Protein AF-A0A660M2F2-F1 (afdb_monomer_lite)

Secondary structure (DSSP, 8-state):
--HHHHHHHHTS-HHHHHHHHHHTT--PPPHHHHHHHHHTTS-HHHHHHHHHHHHHHHHT----HHHHHHHHHHHHHSPPPPTTTHHHHHHHHHHTT---EEEEEETTEEEEEEETTTTEEEEEE-TTGGG-HHHHHHHHHHHHHHHTTT--EEEEE--TTT--HHHHHHHHTT--SSEEEEETTS-B--TTGGGS----

Structure (mmCIF, N/CA/C/O backbone):
data_AF-A0A660M2F2-F1
#
_entry.id   AF-A0A660M2F2-F1
#
loop_
_atom_site.group_PDB
_atom_site.id
_atom_site.type_symbol
_atom_site.label_atom_id
_atom_site.label_alt_id
_atom_site.label_comp_id
_atom_site.label_asym_id
_atom_site.label_entity_id
_atom_site.label_seq_id
_atom_site.pdbx_PDB_ins_code
_atom_site.Cartn_x
_atom_site.Cartn_y
_atom_site.Cartn_z
_atom_site.occupancy
_atom_site.B_iso_or_equiv
_atom_site.auth_seq_id
_atom_site.auth_comp_id
_atom_site.auth_asym_id
_atom_site.auth_atom_id
_atom_site.pdbx_PDB_model_num
ATOM 1 N N . MET A 1 1 ? 28.927 -16.577 -21.429 1.00 58.53 1 MET A N 1
ATOM 2 C CA . MET A 1 1 ? 28.528 -17.229 -22.690 1.00 58.53 1 MET A CA 1
ATOM 3 C C . MET A 1 1 ? 27.010 -17.202 -22.790 1.00 58.53 1 MET A C 1
ATOM 5 O O . MET A 1 1 ? 26.369 -17.442 -21.771 1.00 58.53 1 MET A O 1
ATOM 9 N N . ALA A 1 2 ? 26.436 -16.851 -23.942 1.00 69.62 2 ALA A N 1
ATOM 10 C CA . 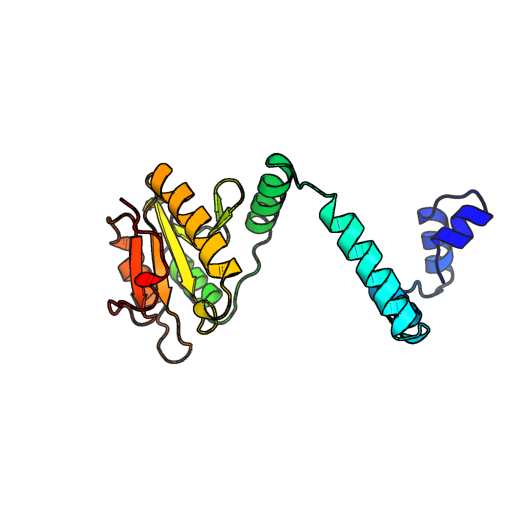ALA A 1 2 ? 24.986 -16.886 -24.132 1.00 69.62 2 ALA A CA 1
ATOM 11 C C . ALA A 1 2 ? 24.581 -18.307 -24.556 1.00 69.62 2 ALA A C 1
ATOM 13 O O . ALA A 1 2 ? 24.705 -18.650 -25.728 1.00 69.62 2 ALA A O 1
ATOM 14 N N . SER A 1 3 ? 24.133 -19.139 -23.607 1.00 79.69 3 SER A N 1
ATOM 15 C CA . SER A 1 3 ? 23.765 -20.549 -23.856 1.00 79.69 3 SER A CA 1
ATOM 16 C C . SER A 1 3 ? 22.739 -20.714 -24.981 1.00 79.69 3 SER A C 1
ATOM 18 O O . SER A 1 3 ? 22.762 -21.710 -25.691 1.00 79.69 3 SER A O 1
ATOM 20 N N . TYR A 1 4 ? 21.898 -19.698 -25.185 1.00 80.69 4 TYR A N 1
ATOM 21 C CA . TYR A 1 4 ? 20.915 -19.640 -26.262 1.00 80.69 4 TYR A CA 1
ATOM 22 C C . TYR A 1 4 ? 21.538 -19.654 -27.669 1.00 80.69 4 TYR A C 1
ATOM 24 O O . TYR A 1 4 ? 21.032 -20.345 -28.544 1.00 80.69 4 TYR A O 1
ATOM 32 N N . LEU A 1 5 ? 22.646 -18.938 -27.898 1.00 81.25 5 LEU A N 1
ATOM 33 C CA . LEU A 1 5 ? 23.282 -18.893 -29.224 1.00 81.25 5 LEU A CA 1
ATOM 34 C C . LEU A 1 5 ? 23.929 -20.233 -29.586 1.00 81.25 5 LEU A C 1
ATOM 36 O O . LEU A 1 5 ? 23.849 -20.672 -30.728 1.00 81.25 5 LEU A O 1
ATOM 40 N N . ILE A 1 6 ? 24.520 -20.897 -28.591 1.00 83.94 6 ILE A N 1
ATOM 41 C CA . ILE A 1 6 ? 25.080 -22.245 -28.734 1.00 83.94 6 ILE A CA 1
ATOM 42 C C . ILE A 1 6 ? 23.956 -23.243 -29.021 1.00 83.94 6 ILE A C 1
ATOM 44 O O . ILE A 1 6 ? 24.067 -24.035 -29.946 1.00 83.94 6 ILE A O 1
ATOM 48 N N . ALA A 1 7 ? 22.852 -23.153 -28.275 1.00 87.12 7 ALA A N 1
ATOM 49 C CA . ALA A 1 7 ? 21.677 -23.995 -28.469 1.00 87.12 7 ALA A CA 1
ATOM 50 C C . ALA A 1 7 ? 21.100 -23.855 -29.886 1.00 87.12 7 ALA A C 1
ATOM 52 O O . ALA A 1 7 ? 20.885 -24.858 -30.556 1.00 87.12 7 ALA A O 1
ATOM 53 N N . LYS A 1 8 ? 20.952 -22.615 -30.377 1.00 87.50 8 LYS A N 1
ATOM 54 C CA . LYS A 1 8 ? 20.475 -22.333 -31.737 1.00 87.50 8 LYS A CA 1
ATOM 55 C C . LYS A 1 8 ? 21.423 -22.876 -32.810 1.00 87.50 8 LYS A C 1
ATOM 57 O O . LYS A 1 8 ? 20.955 -23.473 -33.769 1.00 87.50 8 LYS A O 1
ATOM 62 N N . LYS A 1 9 ? 22.739 -22.693 -32.649 1.00 90.31 9 LYS A N 1
ATOM 63 C CA . LYS A 1 9 ? 23.745 -23.189 -33.605 1.00 90.31 9 LYS A CA 1
ATOM 64 C C . LYS A 1 9 ? 23.783 -24.719 -33.672 1.00 90.31 9 LYS A C 1
ATOM 66 O O . LYS A 1 9 ? 24.047 -25.268 -34.731 1.00 90.31 9 LYS A O 1
ATOM 71 N N . LEU A 1 10 ? 23.540 -25.383 -32.546 1.00 90.75 10 LEU A N 1
ATOM 72 C CA . LEU A 1 10 ? 23.597 -26.840 -32.425 1.00 90.75 10 LEU A CA 1
ATOM 73 C C . LEU A 1 10 ? 22.231 -27.523 -32.594 1.00 90.75 10 LEU A C 1
ATOM 75 O O . LEU A 1 10 ? 22.161 -28.739 -32.472 1.00 90.75 10 LEU A O 1
ATOM 79 N N . GLY A 1 11 ? 21.149 -26.773 -32.831 1.00 92.94 11 GLY A N 1
ATOM 80 C CA . GLY A 1 11 ? 19.806 -27.340 -33.011 1.00 92.94 11 GLY A CA 1
ATOM 81 C C . GLY A 1 11 ? 19.237 -28.044 -31.772 1.00 92.94 11 GLY A C 1
ATOM 82 O O . GLY A 1 11 ? 18.385 -28.915 -31.899 1.00 92.94 11 GLY A O 1
ATOM 83 N N . VAL A 1 12 ? 19.695 -27.692 -30.566 1.00 94.00 12 VAL A N 1
ATOM 84 C CA . VAL A 1 12 ? 19.290 -28.347 -29.307 1.00 94.00 12 VAL A CA 1
ATOM 85 C C . VAL A 1 12 ? 18.598 -27.379 -28.353 1.00 94.00 12 VAL A C 1
ATOM 87 O O . VAL A 1 12 ? 18.690 -26.158 -28.484 1.00 94.00 12 VAL A O 1
ATOM 90 N N . SER A 1 13 ? 17.920 -27.914 -27.333 1.00 89.56 13 SER A N 1
ATOM 91 C CA . SER A 1 13 ? 17.253 -27.080 -26.332 1.00 89.56 13 SER A CA 1
ATOM 92 C C . SER A 1 13 ? 18.255 -26.264 -25.497 1.00 89.56 13 SER A C 1
ATOM 94 O O . SER A 1 13 ? 19.338 -26.721 -25.123 1.00 89.56 13 SER A O 1
ATOM 96 N N . ASN A 1 14 ? 17.878 -25.034 -25.132 1.00 88.50 14 ASN A N 1
ATOM 97 C CA . ASN A 1 14 ? 18.702 -24.181 -24.265 1.00 88.50 14 ASN A CA 1
ATOM 98 C C . ASN A 1 14 ? 18.942 -24.837 -22.893 1.00 88.50 14 ASN A C 1
ATOM 100 O O . ASN A 1 14 ? 20.022 -24.700 -22.323 1.00 88.50 14 ASN A O 1
ATOM 104 N N . ASN A 1 15 ? 17.966 -25.589 -22.376 1.00 89.62 15 ASN A N 1
ATOM 105 C CA . ASN A 1 15 ? 18.103 -26.314 -21.112 1.00 89.62 15 ASN A CA 1
ATOM 106 C C . ASN A 1 15 ? 19.170 -27.410 -21.191 1.00 89.62 15 ASN A C 1
ATOM 108 O O . ASN A 1 15 ? 19.966 -27.533 -20.260 1.00 89.62 15 ASN A O 1
ATOM 112 N N . TYR A 1 16 ? 19.253 -28.127 -22.316 1.00 90.62 16 TYR A N 1
ATOM 113 C CA . TYR A 1 16 ? 20.302 -29.115 -22.556 1.00 90.62 16 TYR A CA 1
ATOM 114 C C . TYR A 1 16 ? 21.698 -28.478 -22.495 1.00 90.62 16 TYR A C 1
ATOM 116 O O . TYR A 1 16 ? 22.543 -28.910 -21.709 1.00 90.62 16 TYR A O 1
ATOM 124 N N . ILE A 1 17 ? 21.914 -27.370 -23.214 1.00 92.44 17 ILE A N 1
ATOM 125 C CA . ILE A 1 17 ? 23.190 -26.635 -23.179 1.00 92.44 17 ILE A CA 1
ATOM 126 C C . ILE A 1 17 ? 23.504 -26.104 -21.778 1.00 92.44 17 ILE A C 1
ATOM 128 O O . ILE A 1 17 ? 24.640 -26.215 -21.320 1.00 92.44 17 ILE A O 1
ATOM 132 N N . ARG A 1 18 ? 22.521 -25.555 -21.053 1.00 89.06 18 ARG A N 1
ATOM 133 C CA . ARG A 1 18 ? 22.732 -25.101 -19.666 1.00 89.06 18 ARG A CA 1
ATOM 134 C C . ARG A 1 18 ? 23.155 -26.252 -18.753 1.00 89.06 18 ARG A C 1
ATOM 136 O O . ARG A 1 18 ? 24.038 -26.055 -17.921 1.00 89.06 18 ARG A O 1
ATOM 143 N N . GLY A 1 19 ? 22.565 -27.435 -18.929 1.00 90.50 19 GLY A N 1
ATOM 144 C CA . GLY A 1 19 ? 22.951 -28.655 -18.223 1.00 90.50 19 GLY A CA 1
ATOM 145 C C . GLY A 1 19 ? 24.395 -29.065 -18.520 1.00 90.50 19 GLY A C 1
ATOM 146 O O . GLY A 1 19 ? 25.171 -29.271 -17.589 1.00 90.50 19 GLY A O 1
ATOM 147 N N . VAL A 1 20 ? 24.784 -29.094 -19.799 1.00 92.06 20 VAL A N 1
ATOM 148 C CA . VAL A 1 20 ? 26.161 -29.394 -20.237 1.00 92.06 20 VAL A CA 1
ATOM 149 C C . VAL A 1 20 ? 27.167 -28.403 -19.644 1.00 92.06 20 VAL A C 1
ATOM 151 O O . VAL A 1 20 ? 28.173 -28.819 -19.072 1.00 92.06 20 VAL A O 1
ATOM 154 N N . LEU A 1 21 ? 26.887 -27.099 -19.719 1.00 90.38 21 LEU A N 1
ATOM 155 C CA . LEU A 1 21 ? 27.763 -26.058 -19.173 1.00 90.38 21 LEU A CA 1
ATOM 156 C C . LEU A 1 21 ? 27.912 -26.180 -17.650 1.00 90.38 21 LEU A C 1
ATOM 158 O O . LEU A 1 21 ? 29.018 -26.054 -17.133 1.00 90.38 21 LEU A O 1
ATOM 162 N N . LYS A 1 22 ? 26.818 -26.478 -16.934 1.00 90.06 22 LYS A N 1
ATOM 163 C CA . LYS A 1 22 ? 26.840 -26.677 -15.479 1.00 90.06 22 LYS A CA 1
ATOM 164 C C . LYS A 1 22 ? 27.673 -27.903 -15.087 1.00 90.06 22 LYS A C 1
ATOM 166 O O . LYS A 1 22 ? 28.478 -27.794 -14.167 1.00 90.06 22 LYS A O 1
ATOM 171 N N . ARG A 1 23 ? 27.521 -29.033 -15.794 1.00 92.12 23 ARG A N 1
ATOM 172 C CA . ARG A 1 23 ? 28.315 -30.259 -15.560 1.00 92.12 23 ARG A CA 1
ATOM 173 C C . ARG A 1 23 ? 29.812 -30.027 -15.758 1.00 92.12 23 ARG A C 1
ATOM 175 O O . ARG A 1 23 ? 30.610 -30.511 -14.969 1.00 92.12 23 ARG A O 1
ATOM 182 N N . ASN A 1 24 ? 30.177 -29.211 -16.744 1.00 91.44 24 ASN A N 1
ATOM 183 C CA . ASN A 1 24 ? 31.568 -28.847 -17.028 1.00 91.44 24 ASN A CA 1
ATOM 184 C C . ASN A 1 24 ? 32.080 -27.659 -16.188 1.00 91.44 24 ASN A C 1
ATOM 186 O O . ASN A 1 24 ? 33.106 -27.073 -16.517 1.00 91.44 24 ASN A O 1
ATOM 190 N N . LYS A 1 25 ? 31.365 -27.260 -15.123 1.00 90.75 25 LYS A N 1
ATOM 191 C CA . LYS A 1 25 ? 31.725 -26.132 -14.237 1.00 90.75 25 LYS A CA 1
ATOM 192 C C . LYS A 1 25 ? 31.911 -24.789 -14.971 1.00 90.75 25 LYS A C 1
ATOM 194 O O . LYS A 1 25 ? 32.523 -23.860 -14.446 1.00 90.75 25 LYS A O 1
ATOM 199 N N . ILE A 1 26 ? 31.323 -24.635 -16.159 1.00 87.00 26 ILE A N 1
ATOM 200 C CA . ILE A 1 26 ? 31.380 -23.395 -16.936 1.00 87.00 26 ILE A CA 1
ATOM 201 C C . ILE A 1 26 ? 30.321 -22.430 -16.401 1.00 87.00 26 ILE A C 1
ATOM 203 O O . ILE A 1 26 ? 29.111 -22.662 -16.496 1.00 87.00 26 ILE A O 1
ATOM 207 N N . ARG A 1 27 ? 30.770 -21.294 -15.857 1.00 81.50 27 ARG A N 1
ATOM 208 C CA . ARG A 1 27 ? 29.879 -20.292 -15.262 1.00 81.50 27 ARG A CA 1
ATOM 209 C C . ARG A 1 27 ? 29.011 -19.609 -16.322 1.00 81.50 27 ARG A C 1
ATOM 211 O O . ARG A 1 27 ? 29.480 -18.844 -17.170 1.00 81.50 27 ARG A O 1
ATOM 218 N N . ILE A 1 28 ? 27.702 -19.823 -16.224 1.00 81.50 28 ILE A N 1
ATOM 219 C CA . ILE A 1 28 ? 26.703 -19.124 -17.036 1.00 81.50 28 ILE A CA 1
ATOM 220 C C . ILE A 1 28 ? 26.499 -17.727 -16.440 1.00 81.50 28 ILE A C 1
ATOM 222 O O . ILE A 1 28 ? 26.253 -17.572 -15.244 1.00 81.50 28 ILE A O 1
ATOM 226 N N . ARG A 1 29 ? 26.613 -16.684 -17.268 1.00 81.00 29 ARG A N 1
ATOM 227 C CA . ARG A 1 29 ? 26.383 -15.303 -16.817 1.00 81.00 29 ARG A CA 1
ATOM 228 C C . ARG A 1 29 ? 24.892 -15.094 -16.563 1.00 81.00 29 ARG A C 1
ATOM 230 O O . ARG A 1 29 ? 24.065 -15.542 -17.355 1.00 81.00 29 ARG A O 1
ATOM 237 N N . SER A 1 30 ? 24.556 -14.382 -15.489 1.00 74.75 30 SER A N 1
ATOM 238 C CA . SER A 1 30 ? 23.177 -13.947 -15.260 1.00 74.75 30 SER A CA 1
ATOM 239 C C . SER A 1 30 ? 22.750 -12.933 -16.335 1.00 74.75 30 SER A C 1
ATOM 241 O O . SER A 1 30 ? 23.615 -12.227 -16.871 1.00 74.75 30 SER A O 1
ATOM 243 N N . PRO A 1 31 ? 21.443 -12.797 -16.627 1.00 70.75 31 PRO A N 1
ATOM 244 C CA . PRO A 1 31 ? 20.939 -11.754 -17.523 1.00 70.75 31 PRO A CA 1
ATOM 245 C C . PRO A 1 31 ? 21.410 -10.347 -17.122 1.00 70.75 31 PRO A C 1
ATOM 247 O O . PRO A 1 31 ? 21.852 -9.580 -17.971 1.00 70.75 31 PRO A O 1
ATOM 250 N N . LYS A 1 32 ? 21.434 -10.043 -15.814 1.00 72.38 32 LYS A N 1
ATOM 251 C CA . LYS A 1 32 ? 21.932 -8.767 -15.271 1.00 72.38 32 LYS A CA 1
ATOM 252 C C . LYS A 1 32 ? 23.409 -8.540 -15.606 1.00 72.38 32 LYS A C 1
ATOM 254 O O . LYS A 1 32 ? 23.789 -7.463 -16.055 1.00 72.38 32 LYS A O 1
ATOM 259 N N . THR A 1 33 ? 24.247 -9.562 -15.424 1.00 77.69 33 THR A N 1
ATOM 260 C CA . THR A 1 33 ? 25.682 -9.487 -15.738 1.00 77.69 33 THR A CA 1
ATOM 261 C C . THR A 1 33 ? 25.927 -9.356 -17.240 1.00 77.69 33 THR A C 1
ATOM 263 O O . THR A 1 33 ? 26.804 -8.597 -17.641 1.00 77.69 33 THR A O 1
ATOM 266 N N . ALA A 1 34 ? 25.164 -10.074 -18.069 1.00 76.94 34 ALA A N 1
ATOM 267 C CA . ALA A 1 34 ? 25.259 -9.976 -19.522 1.00 76.94 34 ALA A CA 1
ATOM 268 C C . ALA A 1 34 ? 24.877 -8.570 -20.007 1.00 76.94 34 ALA A C 1
ATOM 270 O O . ALA A 1 34 ? 25.682 -7.940 -20.684 1.00 76.94 34 ALA A O 1
ATOM 271 N N . ASN A 1 35 ? 23.730 -8.045 -19.565 1.00 77.88 35 ASN A N 1
ATOM 272 C CA . ASN A 1 35 ? 23.268 -6.705 -19.927 1.00 77.88 35 ASN A CA 1
ATOM 273 C C . ASN A 1 35 ? 24.251 -5.616 -19.493 1.00 77.88 35 ASN A C 1
ATOM 275 O O . ASN A 1 35 ? 24.511 -4.707 -20.270 1.00 77.88 35 ASN A O 1
ATOM 279 N N . ARG A 1 36 ? 24.848 -5.731 -18.297 1.00 80.88 36 ARG A N 1
ATOM 280 C CA . ARG A 1 36 ? 25.864 -4.779 -17.823 1.00 80.88 36 ARG A CA 1
ATOM 281 C C . ARG A 1 36 ? 27.093 -4.741 -18.735 1.00 80.88 36 ARG A C 1
ATOM 283 O O . ARG A 1 36 ? 27.557 -3.661 -19.066 1.00 80.88 36 ARG A O 1
ATOM 290 N N . ILE A 1 37 ? 27.590 -5.904 -19.162 1.00 81.25 37 ILE A N 1
ATOM 291 C CA . ILE A 1 37 ? 28.747 -6.003 -20.070 1.00 81.25 37 ILE A CA 1
ATOM 292 C C . ILE A 1 37 ? 28.395 -5.485 -21.468 1.00 81.25 37 ILE A C 1
ATOM 294 O O . ILE A 1 37 ? 29.216 -4.857 -22.124 1.00 81.25 37 ILE A O 1
ATOM 298 N N . THR A 1 38 ? 27.185 -5.764 -21.955 1.00 78.25 38 THR A N 1
ATOM 299 C CA . THR A 1 38 ? 26.756 -5.262 -23.261 1.00 78.25 38 THR A CA 1
ATOM 300 C C . THR A 1 38 ? 26.563 -3.746 -23.228 1.00 78.25 38 THR A C 1
ATOM 302 O O . THR A 1 38 ? 26.990 -3.072 -24.154 1.00 78.25 38 THR A O 1
ATOM 305 N N . ALA A 1 39 ? 25.986 -3.200 -22.155 1.00 76.94 39 ALA A N 1
ATOM 306 C CA . ALA A 1 39 ? 25.838 -1.760 -21.965 1.00 76.94 39 ALA A CA 1
ATOM 307 C C . ALA A 1 39 ? 27.192 -1.047 -21.839 1.00 76.94 39 ALA A C 1
ATOM 309 O O . ALA A 1 39 ? 27.355 0.024 -22.411 1.00 76.94 39 ALA A O 1
ATOM 310 N N . SER A 1 40 ? 28.174 -1.659 -21.163 1.00 81.50 40 SER A N 1
ATOM 311 C CA . SER A 1 40 ? 29.521 -1.090 -21.004 1.00 81.50 40 SER A CA 1
ATOM 312 C C . SER A 1 40 ? 30.365 -1.107 -22.281 1.00 81.50 40 SER A C 1
ATOM 314 O O . SER A 1 40 ? 31.457 -0.556 -22.288 1.00 81.50 40 SER A O 1
ATOM 316 N N . ARG A 1 41 ? 29.913 -1.799 -23.332 1.00 85.19 41 ARG A N 1
ATOM 317 C CA . ARG A 1 41 ? 30.581 -1.871 -24.642 1.00 85.19 41 ARG A CA 1
ATOM 318 C C . ARG A 1 41 ? 29.911 -1.000 -25.704 1.00 85.19 41 ARG A C 1
ATOM 320 O O . ARG A 1 41 ? 30.371 -0.999 -26.836 1.00 85.19 41 ARG A O 1
ATOM 327 N N . ARG A 1 42 ? 28.809 -0.336 -25.355 1.00 84.75 42 ARG A N 1
ATOM 328 C CA . ARG A 1 42 ? 28.038 0.524 -26.253 1.00 84.75 42 ARG A CA 1
ATOM 329 C C . ARG A 1 42 ? 28.400 1.977 -26.027 1.00 84.75 42 ARG A C 1
ATOM 331 O O . ARG A 1 42 ? 28.658 2.370 -24.887 1.00 84.75 42 ARG A O 1
ATOM 338 N N . THR A 1 43 ? 28.334 2.775 -27.081 1.00 85.75 43 THR A N 1
ATOM 339 C CA . THR A 1 43 ? 28.448 4.227 -26.939 1.00 85.75 43 THR A CA 1
ATOM 340 C C . THR A 1 43 ? 27.186 4.807 -26.275 1.00 85.75 43 THR A C 1
ATOM 342 O O . THR A 1 43 ? 26.128 4.155 -26.244 1.00 85.75 43 THR A O 1
ATOM 345 N N . PRO A 1 44 ? 27.249 6.031 -25.722 1.00 78.94 44 PRO A N 1
ATOM 346 C CA . PRO A 1 44 ? 26.071 6.729 -25.207 1.00 78.94 44 PRO A CA 1
ATOM 347 C C . PRO A 1 44 ? 24.926 6.821 -26.231 1.00 78.94 44 PRO A C 1
ATOM 349 O O . PRO A 1 44 ? 23.760 6.619 -25.883 1.00 78.94 44 PRO A O 1
ATOM 352 N N . GLU A 1 45 ? 25.245 7.038 -27.506 1.00 82.12 45 GLU A N 1
ATOM 353 C CA . GLU A 1 45 ? 24.287 7.160 -28.609 1.00 82.12 45 GLU A CA 1
ATOM 354 C C . GLU A 1 45 ? 23.588 5.828 -28.907 1.00 82.12 45 GLU A C 1
ATOM 356 O O . GLU A 1 45 ? 22.372 5.789 -29.115 1.00 82.12 45 GLU A O 1
ATOM 361 N N . GLU A 1 46 ? 24.324 4.715 -28.887 1.00 83.50 46 GLU A N 1
ATOM 362 C CA . GLU A 1 46 ? 23.756 3.374 -29.062 1.00 83.50 46 GLU A CA 1
ATOM 363 C C . GLU A 1 46 ? 22.835 2.998 -27.899 1.00 83.50 46 GLU A C 1
ATOM 365 O O . GLU A 1 46 ? 21.741 2.464 -28.109 1.00 83.50 46 GLU A O 1
ATOM 370 N N . ASN A 1 47 ? 23.238 3.323 -26.668 1.00 79.75 47 ASN A N 1
ATOM 371 C CA . ASN A 1 47 ? 22.392 3.129 -25.493 1.00 79.75 47 ASN A CA 1
ATOM 372 C C . ASN A 1 47 ? 21.115 3.980 -25.580 1.00 79.75 47 ASN A C 1
ATOM 374 O O . ASN A 1 47 ? 20.030 3.475 -25.270 1.00 79.75 47 ASN A O 1
ATOM 378 N N . LYS A 1 48 ? 21.206 5.223 -26.073 1.00 77.44 48 LYS A N 1
ATOM 379 C CA . LYS A 1 48 ? 20.049 6.101 -26.302 1.00 77.44 48 LYS A CA 1
ATOM 380 C C . LYS A 1 48 ? 19.090 5.516 -27.342 1.00 77.44 48 LYS A C 1
ATOM 382 O O . LYS A 1 48 ? 17.895 5.430 -27.071 1.00 77.44 48 LYS A O 1
ATOM 387 N N . LYS A 1 49 ? 19.596 5.028 -28.482 1.00 80.69 49 LYS A N 1
ATOM 388 C CA . LYS A 1 49 ? 18.783 4.384 -29.536 1.00 80.69 49 LYS A CA 1
ATOM 389 C C . LYS A 1 49 ? 18.074 3.119 -29.045 1.00 80.69 49 LYS A C 1
ATOM 391 O O . LYS A 1 49 ? 16.901 2.912 -29.345 1.00 80.69 49 LYS A O 1
ATOM 396 N N . ILE A 1 50 ? 18.762 2.273 -28.278 1.00 79.31 50 ILE A N 1
ATOM 397 C CA . ILE A 1 50 ? 18.176 1.035 -27.736 1.00 79.31 50 ILE A CA 1
ATOM 398 C C . ILE A 1 50 ? 17.112 1.349 -26.685 1.00 79.31 50 ILE A C 1
ATOM 400 O O . ILE A 1 50 ? 16.053 0.725 -26.679 1.00 79.31 50 ILE A O 1
ATOM 404 N N . THR A 1 51 ? 17.375 2.330 -25.822 1.00 74.62 51 THR A N 1
ATOM 405 C CA . THR A 1 51 ? 16.411 2.776 -24.809 1.00 74.62 51 THR A CA 1
ATOM 406 C C . THR A 1 51 ? 15.174 3.384 -25.466 1.00 74.62 51 THR A C 1
ATOM 408 O O . THR A 1 51 ? 14.063 3.070 -25.052 1.00 74.62 51 THR A O 1
ATOM 411 N N . ALA A 1 52 ? 15.349 4.171 -26.533 1.00 74.06 52 ALA A N 1
ATOM 412 C CA . ALA A 1 52 ? 14.248 4.733 -27.312 1.00 74.06 52 ALA A CA 1
ATOM 413 C C . ALA A 1 52 ? 13.375 3.637 -27.947 1.00 74.06 52 ALA A C 1
ATOM 415 O O . ALA A 1 52 ? 12.167 3.647 -27.748 1.00 74.06 52 ALA A O 1
ATOM 416 N N . LYS A 1 53 ? 13.974 2.628 -28.601 1.00 73.44 53 LYS A N 1
ATOM 417 C CA . LYS A 1 53 ? 13.229 1.473 -29.145 1.00 73.44 53 LYS A CA 1
ATOM 418 C C . LYS A 1 53 ? 12.500 0.667 -28.068 1.00 73.44 53 LYS A C 1
ATOM 420 O O . LYS A 1 53 ? 11.398 0.183 -28.296 1.00 73.44 53 LYS A O 1
ATOM 425 N N . ALA A 1 54 ? 13.106 0.501 -26.892 1.00 65.50 54 ALA A N 1
ATOM 426 C CA . ALA A 1 54 ? 12.452 -0.166 -25.768 1.00 65.50 54 ALA A CA 1
ATOM 427 C C . ALA A 1 54 ? 11.268 0.656 -25.228 1.00 65.50 54 ALA A C 1
ATOM 429 O O . ALA A 1 54 ? 10.233 0.087 -24.891 1.00 65.50 54 ALA A O 1
ATOM 430 N N . ALA A 1 55 ? 11.402 1.984 -25.169 1.00 63.69 55 ALA A N 1
ATOM 431 C CA . ALA A 1 55 ? 10.315 2.885 -24.797 1.00 63.69 55 ALA A CA 1
ATOM 432 C C . ALA A 1 55 ? 9.175 2.856 -25.831 1.00 63.69 55 ALA A C 1
ATOM 434 O O . ALA A 1 55 ? 8.018 2.745 -25.446 1.00 63.69 55 ALA A O 1
ATOM 435 N N . GLU A 1 56 ? 9.499 2.857 -27.124 1.00 64.69 56 GLU A N 1
ATOM 436 C CA . GLU A 1 56 ? 8.549 2.729 -28.238 1.00 64.69 56 GLU A CA 1
ATOM 437 C C . GLU A 1 56 ? 7.782 1.397 -28.202 1.00 64.69 56 GLU A C 1
ATOM 439 O O . GLU A 1 56 ? 6.554 1.379 -28.273 1.00 64.69 56 GLU A O 1
ATOM 444 N N . ALA A 1 57 ? 8.475 0.278 -27.972 1.00 59.09 57 ALA A N 1
ATOM 445 C CA . ALA A 1 57 ? 7.833 -1.025 -27.797 1.00 59.09 57 ALA A CA 1
ATOM 446 C C . ALA A 1 57 ? 6.904 -1.069 -26.566 1.00 59.09 57 ALA A C 1
ATOM 448 O O . ALA A 1 57 ? 5.860 -1.721 -26.595 1.00 59.09 57 ALA A O 1
ATOM 449 N N . ASN A 1 58 ? 7.256 -0.356 -25.491 1.00 55.88 58 ASN A N 1
ATOM 450 C CA . ASN A 1 58 ? 6.406 -0.230 -24.306 1.00 55.88 58 ASN A CA 1
ATOM 451 C C . ASN A 1 58 ? 5.189 0.678 -24.549 1.00 55.88 58 ASN A C 1
ATOM 453 O O . ASN A 1 58 ? 4.139 0.431 -23.959 1.00 55.88 58 ASN A O 1
ATOM 457 N N . LEU A 1 59 ? 5.297 1.686 -25.423 1.00 52.47 59 LEU A N 1
ATOM 458 C CA . LEU A 1 59 ? 4.188 2.574 -25.794 1.00 52.47 59 LEU A CA 1
ATOM 459 C C . LEU A 1 59 ? 3.068 1.823 -26.538 1.00 52.47 59 LEU A C 1
ATOM 461 O O . LEU A 1 59 ? 1.896 2.125 -26.330 1.00 52.47 59 LEU A O 1
ATOM 465 N N . GLY A 1 60 ? 3.405 0.801 -27.334 1.00 44.09 60 GLY A N 1
ATOM 466 C CA . GLY A 1 60 ? 2.426 -0.062 -28.018 1.00 44.09 60 GLY A CA 1
ATOM 467 C C . GLY A 1 60 ? 1.789 -1.146 -27.134 1.00 44.09 60 GLY A C 1
ATOM 468 O O . GLY A 1 60 ? 0.808 -1.781 -27.520 1.00 44.09 60 GLY A O 1
ATOM 469 N N . SER A 1 61 ? 2.321 -1.367 -25.930 1.00 53.31 61 SER A N 1
ATOM 470 C CA . SER A 1 61 ? 1.807 -2.349 -24.976 1.00 53.31 61 SER A CA 1
ATOM 471 C C . SER A 1 61 ? 0.633 -1.758 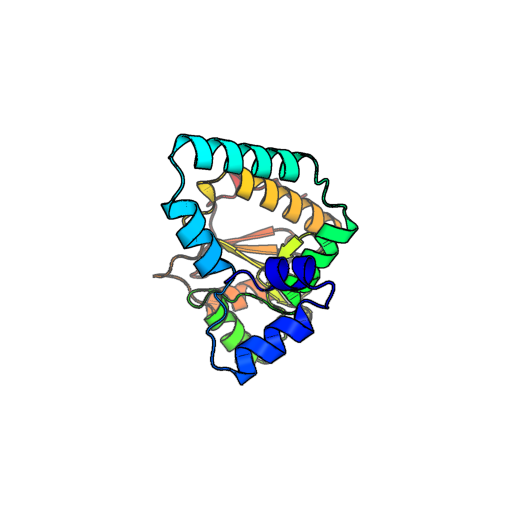-24.189 1.00 53.31 61 SER A C 1
ATOM 473 O O . SER A 1 61 ? 0.776 -1.303 -23.050 1.00 53.31 61 SER A O 1
ATOM 475 N N . ILE A 1 62 ? -0.570 -1.804 -24.768 1.00 56.78 62 ILE A N 1
ATOM 476 C CA . ILE A 1 62 ? -1.801 -1.558 -24.009 1.00 56.78 62 ILE A CA 1
ATOM 477 C C . ILE A 1 62 ? -1.981 -2.738 -23.052 1.00 56.78 62 ILE A C 1
ATOM 479 O O . ILE A 1 62 ? -2.579 -3.762 -23.383 1.00 56.78 62 ILE A O 1
ATOM 483 N N . HIS A 1 63 ? -1.438 -2.618 -21.840 1.00 68.00 63 HIS A N 1
ATOM 484 C CA . HIS A 1 63 ? -1.707 -3.585 -20.785 1.00 68.00 63 HIS A CA 1
ATOM 485 C C . HIS A 1 63 ? -3.217 -3.619 -20.542 1.00 68.00 63 HIS A C 1
ATOM 487 O O . HIS A 1 63 ? -3.789 -2.679 -19.981 1.00 68.00 63 HIS A O 1
ATOM 493 N N . SER A 1 64 ? -3.856 -4.704 -20.983 1.00 79.50 64 SER A N 1
ATOM 494 C CA . SER A 1 64 ? -5.292 -4.905 -20.829 1.00 79.50 64 SER A CA 1
ATOM 495 C C . SER A 1 64 ? -5.700 -4.810 -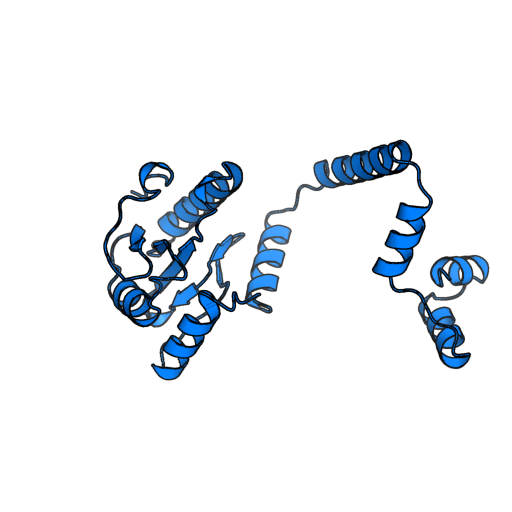19.357 1.00 79.50 64 SER A C 1
ATOM 497 O O . SER A 1 64 ? -4.888 -5.008 -18.444 1.00 79.50 64 SER A O 1
ATOM 499 N N . ALA A 1 65 ? -6.978 -4.528 -19.097 1.00 80.69 65 ALA A N 1
ATOM 500 C CA . ALA A 1 65 ? -7.506 -4.518 -17.733 1.00 80.69 65 ALA A CA 1
ATOM 501 C C . ALA A 1 65 ? -7.202 -5.839 -16.998 1.00 80.69 65 ALA A C 1
ATOM 503 O O . ALA A 1 65 ? -6.740 -5.817 -15.860 1.00 80.69 65 ALA A O 1
ATOM 504 N N . SER A 1 66 ? -7.339 -6.973 -17.695 1.00 83.00 66 SER A N 1
ATOM 505 C CA . SER A 1 66 ? -6.980 -8.301 -17.182 1.00 83.00 66 SER A CA 1
ATOM 506 C C . SER A 1 66 ? -5.502 -8.396 -16.782 1.00 83.00 66 SER A C 1
ATOM 508 O O . SER A 1 66 ? -5.183 -8.859 -15.685 1.00 83.00 66 SER A O 1
ATOM 510 N N . HIS A 1 67 ? -4.589 -7.880 -17.613 1.00 88.19 67 HIS A N 1
ATOM 511 C CA . HIS A 1 67 ? -3.166 -7.869 -17.283 1.00 88.19 67 HIS A CA 1
ATOM 512 C C . HIS A 1 67 ? -2.878 -7.046 -16.022 1.00 88.19 67 HIS A C 1
ATOM 514 O O . HIS A 1 67 ? -2.171 -7.510 -15.128 1.00 88.19 67 HIS A O 1
ATOM 520 N N . ARG A 1 68 ? -3.462 -5.847 -15.909 1.00 88.50 68 ARG A N 1
ATOM 521 C CA . ARG A 1 68 ? -3.269 -4.987 -14.731 1.00 88.50 68 ARG A CA 1
ATOM 522 C C . ARG A 1 68 ? -3.834 -5.612 -13.454 1.00 88.50 68 ARG A C 1
ATOM 524 O O . ARG A 1 68 ? -3.171 -5.565 -12.422 1.00 88.50 68 ARG A O 1
ATOM 531 N N . ASN A 1 69 ? -4.988 -6.270 -13.536 1.00 90.69 69 ASN A N 1
ATOM 532 C CA . ASN A 1 69 ? -5.558 -7.013 -12.410 1.00 90.69 69 ASN A CA 1
ATOM 533 C C . ASN A 1 69 ? -4.647 -8.179 -11.993 1.00 90.69 69 ASN A C 1
ATOM 535 O O . ASN A 1 69 ? -4.402 -8.389 -10.807 1.00 90.69 69 ASN A O 1
ATOM 539 N N . LYS A 1 70 ? -4.073 -8.907 -12.961 1.00 93.38 70 LYS A N 1
ATOM 540 C CA . LYS A 1 70 ? -3.114 -9.989 -12.687 1.00 93.38 70 LYS A CA 1
ATOM 541 C C . LYS A 1 70 ? -1.858 -9.476 -11.981 1.00 93.38 70 LYS A C 1
ATOM 543 O O . LYS A 1 70 ? -1.371 -10.136 -11.064 1.00 93.38 70 LYS A O 1
ATOM 548 N N . LEU A 1 71 ? -1.344 -8.309 -12.377 1.00 93.31 71 LEU A N 1
ATOM 549 C CA . LEU A 1 71 ? -0.215 -7.672 -11.693 1.00 93.31 71 LEU A CA 1
ATOM 550 C C . LEU A 1 71 ? -0.569 -7.299 -10.251 1.00 93.31 71 LEU A C 1
ATOM 552 O O . LEU A 1 71 ? 0.218 -7.590 -9.352 1.00 93.31 71 LEU A O 1
ATOM 556 N N . ALA A 1 72 ? -1.751 -6.720 -10.022 1.00 95.00 72 ALA A N 1
ATOM 557 C CA . ALA A 1 72 ? -2.195 -6.361 -8.679 1.00 95.00 72 ALA A CA 1
ATOM 558 C C . ALA A 1 72 ? -2.325 -7.592 -7.769 1.00 95.00 72 ALA A C 1
ATOM 560 O O . ALA A 1 72 ? -1.767 -7.614 -6.673 1.00 95.00 72 ALA A O 1
ATOM 561 N N . LEU A 1 73 ? -2.949 -8.667 -8.260 1.00 96.31 73 LEU A N 1
ATOM 562 C CA . LEU A 1 73 ? -3.038 -9.943 -7.540 1.00 96.31 73 LEU A CA 1
ATOM 563 C C . LEU A 1 73 ? -1.665 -10.570 -7.280 1.00 96.31 73 LEU A C 1
ATOM 565 O O . LEU A 1 73 ? -1.440 -11.181 -6.238 1.00 96.31 73 LEU A O 1
ATOM 569 N N . SER A 1 74 ? -0.729 -10.437 -8.222 1.00 96.38 74 SER A N 1
ATOM 570 C CA . SER A 1 74 ? 0.633 -10.929 -8.021 1.00 96.38 74 SER A CA 1
ATOM 571 C C . SER A 1 74 ? 1.350 -10.187 -6.892 1.00 96.38 74 SER A C 1
ATOM 573 O O . SER A 1 74 ? 2.153 -10.814 -6.203 1.00 96.38 74 SER A O 1
ATOM 575 N N . ARG A 1 75 ? 1.084 -8.887 -6.713 1.00 95.62 75 ARG A N 1
ATOM 576 C CA . ARG A 1 75 ? 1.640 -8.088 -5.610 1.00 95.62 75 ARG A CA 1
ATOM 577 C C . ARG A 1 75 ? 1.014 -8.453 -4.273 1.00 95.62 75 ARG A C 1
ATOM 579 O O . ARG A 1 75 ? 1.752 -8.630 -3.321 1.00 95.62 75 ARG A O 1
ATOM 586 N N . GLU A 1 76 ? -0.295 -8.683 -4.224 1.00 96.94 76 GLU A N 1
ATOM 587 C CA . GLU A 1 76 ? -0.958 -9.176 -3.006 1.00 96.94 76 GLU A CA 1
ATOM 588 C C . GLU A 1 76 ? -0.366 -10.519 -2.540 1.00 96.94 76 GLU A C 1
ATOM 590 O O . GLU A 1 76 ? -0.105 -10.717 -1.359 1.00 96.94 76 GLU A O 1
ATOM 595 N N . LYS A 1 77 ? -0.080 -11.442 -3.472 1.00 96.88 77 LYS A N 1
ATOM 596 C CA . LYS A 1 77 ? 0.524 -12.750 -3.145 1.00 96.88 77 LYS A CA 1
ATOM 597 C C . LYS A 1 77 ? 1.974 -12.662 -2.666 1.00 96.88 77 LYS A C 1
ATOM 599 O O . LYS A 1 77 ? 2.455 -13.581 -2.007 1.00 96.88 77 LYS A O 1
ATOM 604 N N . LYS A 1 78 ? 2.702 -11.627 -3.086 1.00 96.06 78 LYS A N 1
ATOM 605 C CA . LYS A 1 78 ? 4.121 -11.411 -2.773 1.00 96.06 78 LYS A CA 1
ATOM 606 C C . LYS A 1 78 ? 4.337 -9.929 -2.467 1.00 96.06 78 LYS A C 1
ATOM 608 O O . LYS A 1 78 ? 4.920 -9.227 -3.299 1.00 96.06 78 LYS A O 1
ATOM 613 N N . PRO A 1 79 ? 3.831 -9.456 -1.319 1.00 94.81 79 PRO A N 1
ATOM 614 C CA . PRO A 1 79 ? 3.869 -8.047 -0.989 1.00 94.81 79 PRO A CA 1
ATOM 615 C C . PRO A 1 79 ? 5.312 -7.636 -0.696 1.00 94.81 79 PRO A C 1
ATOM 617 O O . PRO A 1 79 ? 6.058 -8.349 -0.020 1.00 94.81 79 PRO A O 1
ATOM 620 N N . THR A 1 80 ? 5.713 -6.484 -1.223 1.00 93.88 80 THR A N 1
ATOM 621 C CA . THR A 1 80 ? 6.939 -5.817 -0.786 1.00 93.88 80 THR A CA 1
ATOM 622 C C . THR A 1 80 ? 6.572 -4.992 0.431 1.00 93.88 80 THR A C 1
ATOM 624 O O . THR A 1 80 ? 5.719 -4.124 0.301 1.00 93.88 80 THR A O 1
ATOM 627 N N . ILE A 1 81 ? 7.193 -5.282 1.574 1.00 94.56 81 ILE A N 1
ATOM 628 C CA . ILE A 1 81 ? 6.881 -4.614 2.837 1.00 94.56 81 ILE A CA 1
ATOM 629 C C . ILE A 1 81 ? 7.930 -3.550 3.140 1.00 94.56 81 ILE A C 1
ATOM 631 O O . ILE A 1 81 ? 9.120 -3.873 3.229 1.00 94.56 81 ILE A O 1
ATOM 635 N N . ASP A 1 82 ? 7.500 -2.305 3.327 1.00 92.44 82 ASP A N 1
ATOM 636 C CA . ASP A 1 82 ? 8.379 -1.240 3.810 1.00 92.44 82 ASP A CA 1
ATOM 637 C C . ASP A 1 82 ? 8.805 -1.516 5.270 1.00 92.44 82 ASP A C 1
ATOM 639 O O . ASP A 1 82 ? 7.959 -1.690 6.153 1.00 92.44 82 ASP A O 1
ATOM 643 N N . PRO A 1 83 ? 10.113 -1.581 5.572 1.00 93.81 83 PRO A N 1
ATOM 644 C CA . PRO A 1 83 ? 10.579 -1.940 6.908 1.00 93.81 83 PRO A CA 1
ATOM 645 C C . PRO A 1 83 ? 10.374 -0.836 7.956 1.00 93.81 83 PRO A C 1
ATOM 647 O O . PRO A 1 83 ? 10.450 -1.134 9.146 1.00 93.81 83 PRO A O 1
ATOM 650 N N . VAL A 1 84 ? 10.168 0.417 7.541 1.00 92.25 84 VAL A N 1
ATOM 651 C CA . VAL A 1 84 ? 10.053 1.584 8.424 1.00 92.25 84 VAL A CA 1
ATOM 652 C C . VAL A 1 84 ? 8.603 1.822 8.816 1.00 92.25 84 VAL A C 1
ATOM 654 O O . VAL A 1 84 ? 8.321 2.018 9.993 1.00 92.25 84 VAL A O 1
ATOM 657 N N . TYR A 1 85 ? 7.692 1.801 7.847 1.00 93.62 85 TYR A N 1
ATOM 658 C CA . TYR A 1 85 ? 6.297 2.161 8.088 1.00 93.62 85 TYR A CA 1
ATOM 659 C C . TYR A 1 85 ? 5.379 0.947 8.100 1.00 93.62 85 TYR A C 1
ATOM 661 O O . TYR A 1 85 ? 4.553 0.792 8.994 1.00 93.62 85 TYR A O 1
ATOM 669 N N . GLU A 1 86 ? 5.541 0.046 7.135 1.00 95.56 86 GLU A N 1
ATOM 670 C CA . GLU A 1 86 ? 4.579 -1.032 6.951 1.00 95.56 86 GLU A CA 1
ATOM 671 C C . GLU A 1 86 ? 4.798 -2.191 7.927 1.00 95.56 86 GLU A C 1
ATOM 673 O O . GLU A 1 86 ? 3.856 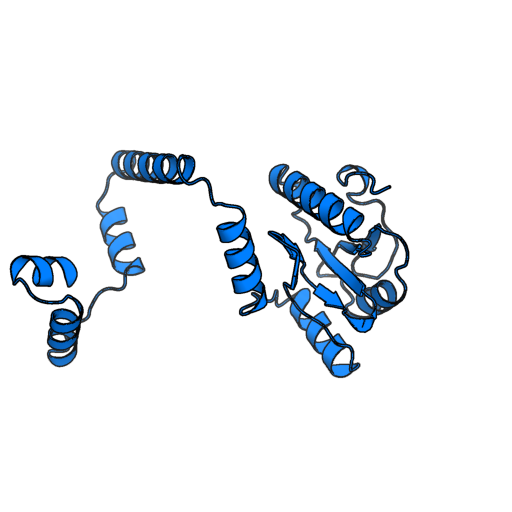-2.680 8.554 1.00 95.56 86 GLU A O 1
ATOM 678 N N . LYS A 1 87 ? 6.052 -2.627 8.088 1.00 96.75 87 LYS A N 1
ATOM 679 C CA . LYS A 1 87 ? 6.398 -3.769 8.940 1.00 96.75 87 LYS A CA 1
ATOM 680 C C . LYS A 1 87 ? 5.940 -3.588 10.398 1.00 96.75 87 LYS A C 1
ATOM 682 O O . LYS A 1 87 ? 5.296 -4.514 10.896 1.00 96.75 87 LYS A O 1
ATOM 687 N N . PRO A 1 88 ? 6.187 -2.446 11.074 1.00 97.00 88 PRO A N 1
ATOM 688 C CA . PRO A 1 88 ? 5.744 -2.266 12.458 1.00 97.00 88 PRO A CA 1
ATOM 689 C C . PRO A 1 88 ? 4.221 -2.338 12.623 1.00 97.00 88 PRO A C 1
ATOM 691 O O . PRO A 1 88 ? 3.734 -2.903 13.600 1.00 97.00 88 PRO A O 1
ATOM 694 N N . LEU A 1 89 ? 3.457 -1.816 11.657 1.00 97.69 89 LEU A N 1
ATOM 695 C CA . LEU A 1 89 ? 1.996 -1.880 11.687 1.00 97.69 89 LEU A CA 1
ATOM 696 C C . LEU A 1 89 ? 1.481 -3.310 11.484 1.00 97.69 89 LEU A C 1
ATOM 698 O O . LEU A 1 89 ? 0.577 -3.740 12.194 1.00 97.69 89 LEU A O 1
ATOM 702 N N . ILE A 1 90 ? 2.091 -4.083 10.578 1.00 98.06 90 ILE A N 1
ATOM 703 C CA . ILE A 1 90 ? 1.751 -5.505 10.384 1.00 98.06 90 ILE A CA 1
ATOM 704 C C . ILE A 1 90 ? 2.003 -6.307 11.659 1.00 98.06 90 ILE A C 1
ATOM 706 O O . ILE A 1 90 ? 1.172 -7.128 12.048 1.00 98.06 90 ILE A O 1
ATOM 710 N N . GLU A 1 91 ? 3.161 -6.108 12.289 1.00 98.19 91 GLU A N 1
ATOM 711 C CA . GLU A 1 91 ? 3.523 -6.797 13.529 1.00 98.19 91 GLU A CA 1
ATOM 712 C C . GLU A 1 91 ? 2.563 -6.437 14.664 1.00 98.19 91 GLU A C 1
ATOM 714 O O . GLU A 1 91 ? 2.123 -7.329 15.392 1.00 98.19 91 GLU A O 1
ATOM 719 N N . LEU A 1 92 ? 2.168 -5.164 14.760 1.00 98.25 92 LEU A N 1
ATOM 720 C CA . LEU A 1 92 ? 1.166 -4.722 15.719 1.00 98.25 92 LEU A CA 1
ATOM 721 C C . LEU A 1 92 ? -0.195 -5.384 15.470 1.00 98.25 92 LEU A C 1
ATOM 723 O O . LEU A 1 92 ? -0.742 -5.975 16.395 1.00 98.25 92 LEU A O 1
ATOM 727 N N . CYS A 1 93 ? -0.711 -5.362 14.237 1.00 97.94 93 CYS A N 1
ATOM 728 C CA . CYS A 1 93 ? -1.978 -6.020 13.904 1.00 97.94 93 CYS A CA 1
ATOM 729 C C . CYS A 1 93 ? -1.955 -7.507 14.283 1.00 97.94 93 CYS A C 1
ATOM 731 O O . CYS A 1 93 ? -2.882 -7.989 14.929 1.00 97.94 93 CYS A O 1
ATOM 733 N N . LYS A 1 94 ? -0.861 -8.219 13.968 1.00 97.31 94 LYS A N 1
ATOM 734 C CA . LYS A 1 94 ? -0.679 -9.627 14.357 1.00 97.31 94 LYS A CA 1
ATOM 735 C C . LYS A 1 94 ? -0.702 -9.816 15.871 1.00 97.31 94 LYS A C 1
ATOM 737 O O . LYS A 1 94 ? -1.396 -10.706 16.353 1.00 97.31 94 LYS A O 1
ATOM 742 N N . LYS A 1 95 ? 0.033 -8.986 16.617 1.00 98.06 95 LYS A N 1
ATOM 743 C CA . LYS A 1 95 ? 0.069 -9.034 18.087 1.00 98.06 95 LYS A CA 1
ATOM 744 C C . LYS A 1 95 ? -1.307 -8.755 18.700 1.00 98.06 95 LYS A C 1
ATOM 746 O O . LYS A 1 95 ? -1.650 -9.349 19.715 1.00 98.06 95 LYS A O 1
ATOM 751 N N . SER A 1 96 ? -2.083 -7.875 18.077 1.00 97.06 96 SER A N 1
ATOM 752 C CA . SER A 1 96 ? -3.435 -7.503 18.501 1.00 97.06 96 SER A CA 1
ATOM 753 C C . SER A 1 96 ? -4.529 -8.451 18.000 1.00 97.06 96 SER A C 1
ATOM 755 O O . SER A 1 96 ? -5.697 -8.198 18.272 1.00 97.06 96 SER A O 1
ATOM 757 N N . GLY A 1 97 ? -4.187 -9.515 17.263 1.00 97.56 97 GLY A N 1
ATOM 758 C CA . GLY A 1 97 ? -5.166 -10.451 16.704 1.00 97.56 97 GLY A CA 1
ATOM 759 C C . GLY A 1 97 ? -6.051 -9.855 15.603 1.00 97.56 97 GLY A C 1
ATOM 760 O O . GLY A 1 97 ? -7.098 -10.411 15.303 1.00 97.56 97 GLY A O 1
ATOM 761 N N . ILE A 1 98 ? -5.645 -8.734 15.002 1.00 97.19 98 ILE A N 1
ATOM 762 C CA . ILE A 1 98 ? -6.399 -8.042 13.955 1.00 97.19 98 ILE A CA 1
ATOM 763 C C . ILE A 1 98 ? -5.935 -8.548 12.593 1.00 97.19 98 ILE A C 1
ATOM 765 O O . ILE A 1 98 ? -4.752 -8.451 12.242 1.00 97.19 98 ILE A O 1
ATOM 769 N N . ALA A 1 99 ? -6.875 -9.053 11.794 1.00 97.88 99 ALA A N 1
ATOM 770 C CA . ALA A 1 99 ? -6.591 -9.461 10.428 1.00 97.88 99 ALA A CA 1
ATOM 771 C C . ALA A 1 99 ? -6.154 -8.261 9.569 1.00 97.88 99 ALA A C 1
ATOM 773 O O . ALA A 1 99 ? -6.841 -7.242 9.481 1.00 97.88 99 ALA A O 1
ATOM 774 N N . VAL A 1 100 ? -5.017 -8.404 8.885 1.00 98.12 100 VAL A N 1
ATOM 775 C CA . VAL A 1 100 ? -4.486 -7.398 7.959 1.00 98.12 100 VAL A CA 1
ATOM 776 C C . VAL A 1 100 ? -3.988 -8.065 6.682 1.00 98.12 100 VAL A C 1
ATOM 778 O O . VAL A 1 100 ? -3.274 -9.068 6.726 1.00 98.12 100 VAL A O 1
ATOM 781 N N . ILE A 1 101 ? -4.357 -7.497 5.533 1.00 98.12 101 ILE A N 1
ATOM 782 C CA . ILE A 1 101 ? -3.888 -7.933 4.217 1.00 98.12 101 ILE A CA 1
ATOM 783 C C . ILE A 1 101 ? -3.021 -6.816 3.622 1.00 98.12 101 ILE A C 1
ATOM 785 O O . ILE A 1 101 ? -3.570 -5.798 3.189 1.00 98.12 101 ILE A O 1
ATOM 789 N N . PRO A 1 102 ? -1.685 -6.970 3.602 1.00 97.88 102 PRO A N 1
ATOM 790 C CA . PRO A 1 102 ? -0.805 -5.991 2.981 1.00 97.88 102 PRO A CA 1
ATOM 791 C C . PRO A 1 102 ? -0.918 -6.038 1.453 1.00 97.88 102 PRO A C 1
ATOM 793 O O . PRO A 1 102 ? -1.087 -7.111 0.868 1.00 97.88 102 PRO A O 1
ATOM 796 N N . GLN A 1 103 ? -0.786 -4.882 0.799 1.00 97.06 103 GLN A N 1
ATOM 797 C CA . GLN A 1 103 ? -0.819 -4.751 -0.665 1.00 97.06 103 GLN A CA 1
ATOM 798 C C . GLN A 1 103 ? -2.079 -5.381 -1.295 1.00 97.06 103 GLN A C 1
ATOM 800 O O . GLN A 1 103 ? -2.022 -5.934 -2.401 1.00 97.06 103 GLN A O 1
ATOM 805 N N . LYS A 1 104 ? -3.230 -5.315 -0.606 1.00 97.88 104 LYS A N 1
ATOM 806 C CA . LYS A 1 104 ? -4.493 -5.922 -1.060 1.00 97.88 104 LYS A CA 1
ATOM 807 C C . LYS A 1 104 ? -4.889 -5.372 -2.430 1.00 97.88 104 LYS A C 1
ATOM 809 O O . LYS A 1 104 ? -4.895 -4.163 -2.652 1.00 97.88 104 LYS A O 1
ATOM 814 N N . ALA A 1 105 ? -5.240 -6.257 -3.358 1.00 97.31 105 ALA A N 1
ATOM 815 C CA . ALA A 1 105 ? -5.683 -5.879 -4.689 1.00 97.31 105 ALA A CA 1
ATOM 816 C C . ALA A 1 105 ? -7.173 -5.500 -4.703 1.00 97.31 105 ALA A C 1
ATOM 818 O O . ALA A 1 105 ? -8.042 -6.288 -4.325 1.00 97.31 105 ALA A O 1
ATOM 819 N N . PHE A 1 106 ? -7.456 -4.314 -5.237 1.00 94.69 106 PHE A N 1
ATOM 820 C CA . PHE A 1 106 ? -8.777 -3.782 -5.552 1.00 94.69 106 PHE A CA 1
ATOM 821 C C . PHE A 1 106 ? -8.834 -3.462 -7.052 1.00 94.69 106 PHE A C 1
ATOM 823 O O . PHE A 1 106 ? -8.455 -2.383 -7.515 1.00 94.69 106 PHE A O 1
ATOM 830 N N . GLY A 1 107 ? -9.272 -4.442 -7.847 1.00 91.75 107 GLY A N 1
ATOM 831 C CA . GLY A 1 107 ? -9.198 -4.363 -9.307 1.00 91.75 107 GLY A CA 1
ATOM 832 C C . GLY A 1 107 ? -7.745 -4.255 -9.778 1.00 91.75 107 GLY A C 1
ATOM 833 O O . GLY A 1 107 ? -6.939 -5.148 -9.526 1.00 91.75 107 GLY A O 1
ATOM 834 N N . ARG A 1 108 ? -7.406 -3.150 -10.452 1.00 93.00 108 ARG A N 1
ATOM 835 C CA . ARG A 1 108 ? -6.035 -2.880 -10.923 1.00 93.00 108 ARG A CA 1
ATOM 836 C C . ARG A 1 108 ? -5.127 -2.231 -9.877 1.00 93.00 108 ARG A C 1
ATOM 838 O O . ARG A 1 108 ? -3.953 -2.010 -10.166 1.00 93.00 108 ARG A O 1
ATOM 845 N N . PHE A 1 109 ? -5.680 -1.835 -8.736 1.00 94.88 109 PHE A N 1
ATOM 846 C CA . PHE A 1 109 ? -4.975 -1.074 -7.714 1.00 94.88 109 PHE A CA 1
ATOM 847 C C . PHE A 1 109 ? -4.551 -1.986 -6.569 1.00 94.88 109 PHE A C 1
ATOM 849 O O . PHE A 1 109 ? -5.257 -2.937 -6.248 1.00 94.88 109 PHE A O 1
ATOM 856 N N . ASN A 1 110 ? -3.419 -1.676 -5.948 1.00 96.56 110 ASN A N 1
ATOM 857 C CA . ASN A 1 110 ? -3.046 -2.220 -4.650 1.00 96.56 110 ASN A CA 1
ATOM 858 C C . ASN A 1 110 ? -3.172 -1.108 -3.612 1.00 96.56 110 ASN A C 1
ATOM 860 O O . ASN A 1 110 ? -2.940 0.064 -3.935 1.00 96.56 110 ASN A O 1
ATOM 864 N N . VAL A 1 111 ? -3.553 -1.497 -2.403 1.00 96.62 111 VAL A N 1
ATOM 865 C CA . VAL A 1 111 ? -3.601 -0.623 -1.231 1.00 96.62 111 VAL A CA 1
ATOM 866 C C . VAL A 1 111 ? -2.637 -1.138 -0.184 1.00 96.62 111 VAL A C 1
ATOM 868 O O . VAL A 1 111 ? -2.503 -2.356 -0.061 1.00 96.62 111 VAL A O 1
ATOM 871 N N . ASP A 1 112 ? -1.972 -0.251 0.551 1.00 96.56 112 ASP A N 1
ATOM 872 C CA . ASP A 1 112 ? -0.884 -0.661 1.449 1.00 96.56 112 ASP A CA 1
ATOM 873 C C . ASP A 1 112 ? -1.387 -1.643 2.510 1.00 96.56 112 ASP A C 1
ATOM 875 O O . ASP A 1 112 ? -0.793 -2.708 2.691 1.00 96.56 112 ASP A O 1
ATOM 879 N N . PHE A 1 113 ? -2.556 -1.358 3.098 1.00 98.06 113 PHE A N 1
ATOM 880 C CA . PHE A 1 113 ? -3.249 -2.257 4.017 1.00 98.06 113 PHE A CA 1
ATOM 881 C C . PHE A 1 113 ? -4.744 -2.311 3.782 1.00 98.06 113 PHE A C 1
ATOM 883 O O . PHE A 1 113 ? -5.397 -1.299 3.536 1.00 98.06 113 PHE A O 1
ATOM 890 N N . TYR A 1 114 ? -5.299 -3.498 3.987 1.00 98.44 114 TYR A N 1
ATOM 891 C CA . TYR A 1 114 ? -6.727 -3.701 4.147 1.00 98.44 114 TYR A CA 1
ATOM 892 C C . TYR A 1 114 ? -7.001 -4.443 5.455 1.00 98.44 114 TYR A 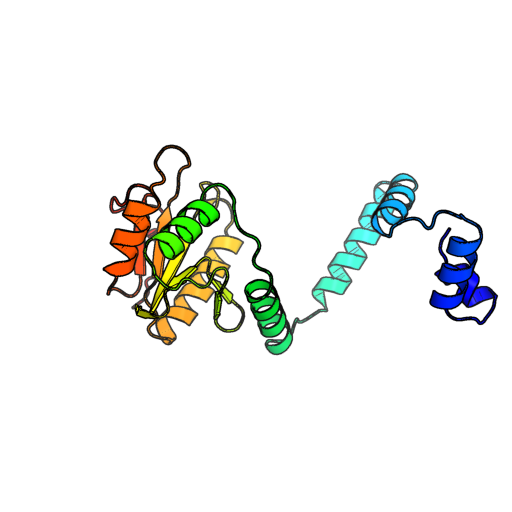C 1
ATOM 894 O O . TYR A 1 114 ? -6.378 -5.475 5.715 1.00 98.44 114 TYR A O 1
ATOM 902 N N . LEU A 1 115 ? -7.922 -3.911 6.259 1.00 98.00 115 LEU A N 1
ATOM 903 C CA . LEU A 1 115 ? -8.437 -4.497 7.496 1.00 98.00 115 LEU A CA 1
ATOM 904 C C . LEU A 1 115 ? -9.825 -5.094 7.208 1.00 98.00 115 LEU A C 1
ATOM 906 O O . LEU A 1 115 ? -10.814 -4.354 7.226 1.00 98.00 115 LEU A O 1
ATOM 910 N N . PRO A 1 116 ? -9.936 -6.407 6.922 1.00 97.19 116 PRO A N 1
ATOM 911 C CA . PRO A 1 116 ? -11.175 -6.991 6.409 1.00 97.19 116 PRO A CA 1
ATOM 912 C C . PRO A 1 116 ? -12.356 -6.864 7.370 1.00 97.19 116 PRO A C 1
ATOM 914 O O . PRO A 1 116 ? -13.463 -6.571 6.938 1.00 97.19 116 PRO A O 1
ATOM 917 N N . GLU A 1 117 ? -12.114 -7.024 8.671 1.00 95.00 117 GLU A N 1
ATOM 918 C CA . GLU A 1 117 ? -13.158 -6.981 9.705 1.00 95.00 117 GLU A CA 1
ATOM 919 C C . GLU A 1 117 ? -13.806 -5.602 9.860 1.00 95.00 117 GLU A C 1
ATOM 921 O O . GLU A 1 117 ? -14.947 -5.496 10.305 1.00 95.00 117 GLU A O 1
ATOM 926 N N . LYS A 1 118 ? -13.081 -4.535 9.507 1.00 94.69 118 LYS A N 1
ATOM 927 C CA . LYS A 1 118 ? -13.591 -3.157 9.537 1.00 94.69 118 LYS A CA 1
ATOM 928 C C . LYS A 1 118 ? -13.964 -2.627 8.161 1.00 94.69 118 LYS A C 1
ATOM 930 O O . LYS A 1 118 ? -14.543 -1.552 8.079 1.00 94.69 118 LYS A O 1
ATOM 935 N N . ASN A 1 119 ? -13.652 -3.376 7.102 1.00 95.94 119 ASN A N 1
ATOM 936 C CA . ASN A 1 119 ? -13.717 -2.899 5.726 1.00 95.94 119 ASN A CA 1
ATOM 937 C C . ASN A 1 119 ? -12.951 -1.569 5.542 1.00 95.94 119 ASN A C 1
ATOM 939 O O . ASN A 1 119 ? -13.392 -0.697 4.804 1.00 95.94 119 ASN A O 1
ATOM 943 N N . THR A 1 120 ? -11.807 -1.403 6.215 1.00 97.19 120 THR A N 1
ATOM 944 C CA . THR A 1 120 ? -11.020 -0.155 6.181 1.00 97.19 120 THR A CA 1
ATOM 945 C C . THR A 1 120 ? -9.708 -0.361 5.440 1.00 97.19 120 THR A C 1
ATOM 947 O O . THR A 1 120 ? -9.020 -1.367 5.630 1.00 97.19 120 THR A O 1
ATOM 950 N N . ILE A 1 121 ? -9.332 0.616 4.620 1.00 97.81 121 ILE A N 1
ATOM 951 C CA . ILE A 1 121 ? -8.030 0.684 3.953 1.00 97.81 121 ILE A CA 1
ATOM 952 C C . ILE A 1 121 ? -7.125 1.673 4.684 1.00 97.81 121 ILE A C 1
ATOM 954 O O . ILE A 1 121 ? -7.590 2.719 5.129 1.00 97.81 121 ILE A O 1
ATOM 958 N N . ILE A 1 122 ? -5.829 1.368 4.768 1.00 97.75 122 ILE A N 1
ATOM 959 C CA . ILE A 1 122 ? -4.802 2.315 5.217 1.00 97.75 122 ILE A CA 1
ATOM 960 C C . ILE A 1 122 ? -3.804 2.517 4.076 1.00 97.75 122 ILE A C 1
ATOM 962 O O . ILE A 1 122 ? -3.292 1.547 3.520 1.00 97.75 122 ILE A O 1
ATOM 966 N N . GLU A 1 123 ? -3.539 3.776 3.744 1.00 96.06 123 GLU A N 1
ATOM 967 C CA . GLU A 1 123 ? -2.550 4.225 2.760 1.00 96.06 123 GLU A CA 1
ATOM 968 C C . GLU A 1 123 ? -1.493 5.060 3.478 1.00 96.06 123 GLU A C 1
ATOM 970 O O . GLU A 1 123 ? -1.830 6.051 4.130 1.00 96.06 123 GLU A O 1
ATOM 975 N N . ILE A 1 124 ? -0.221 4.676 3.379 1.00 94.19 124 ILE A N 1
ATOM 976 C CA . ILE A 1 124 ? 0.871 5.382 4.046 1.00 94.19 124 ILE A CA 1
ATOM 977 C C . ILE A 1 124 ? 1.636 6.217 3.027 1.00 94.19 124 ILE A C 1
ATOM 979 O O . ILE A 1 124 ? 2.335 5.719 2.146 1.00 94.19 124 ILE A O 1
ATOM 983 N N . PHE A 1 125 ? 1.564 7.531 3.189 1.00 90.25 125 PHE A N 1
ATOM 984 C CA . PHE A 1 125 ? 2.314 8.476 2.385 1.00 90.25 125 PHE A CA 1
ATOM 985 C C . PHE A 1 125 ? 3.620 8.856 3.071 1.00 90.25 125 PHE A C 1
ATOM 987 O O . PHE A 1 125 ? 3.634 9.381 4.184 1.00 90.25 125 PHE A O 1
ATOM 994 N N . GLY A 1 126 ? 4.729 8.641 2.365 1.00 77.50 126 GLY A N 1
ATOM 995 C CA . GLY A 1 126 ? 6.021 9.223 2.718 1.00 77.50 126 GLY A CA 1
ATOM 996 C C . GLY A 1 126 ? 6.172 10.660 2.204 1.00 77.50 126 GLY A C 1
ATOM 997 O O . GLY A 1 126 ? 5.440 11.115 1.322 1.00 77.50 126 GLY A O 1
ATOM 998 N N . GLY A 1 127 ? 7.199 11.364 2.690 1.00 66.94 127 GLY A N 1
ATOM 999 C CA . GLY A 1 127 ? 7.437 12.789 2.408 1.00 66.94 127 GLY A CA 1
ATOM 1000 C C . GLY A 1 127 ? 7.619 13.193 0.932 1.00 66.94 127 GLY A C 1
ATOM 1001 O O . GLY A 1 127 ? 7.627 14.381 0.635 1.00 66.94 127 GLY A O 1
ATOM 1002 N N . GLY A 1 128 ? 7.736 12.239 -0.000 1.00 65.06 128 GLY A N 1
ATOM 1003 C CA . GLY A 1 128 ? 7.900 12.494 -1.437 1.00 65.06 128 GLY A CA 1
ATOM 1004 C C . GLY A 1 128 ? 6.634 12.365 -2.295 1.00 65.06 128 GLY A C 1
ATOM 1005 O O . GLY A 1 128 ? 6.742 12.504 -3.513 1.00 65.06 128 GLY A O 1
ATOM 1006 N N . PHE A 1 129 ? 5.463 12.072 -1.712 1.00 68.88 129 PHE A N 1
ATOM 1007 C CA . PHE A 1 129 ? 4.227 11.826 -2.476 1.00 68.88 129 PHE A CA 1
ATOM 1008 C C . PHE A 1 129 ? 3.805 13.026 -3.348 1.00 68.88 129 PHE A C 1
ATOM 1010 O O . PHE A 1 129 ? 3.509 12.847 -4.528 1.00 68.88 129 PHE A O 1
ATOM 1017 N N . HIS A 1 130 ? 3.871 14.251 -2.815 1.00 65.06 130 HIS A N 1
ATOM 1018 C CA . HIS A 1 130 ? 3.471 15.475 -3.532 1.00 65.06 130 HIS A CA 1
ATOM 1019 C C . HIS A 1 130 ? 4.376 15.856 -4.702 1.00 65.06 130 HIS A C 1
ATOM 1021 O O . HIS A 1 130 ? 3.988 16.637 -5.563 1.00 65.06 130 HIS A O 1
ATOM 1027 N N . ASN A 1 131 ? 5.584 15.303 -4.768 1.00 67.88 131 ASN A N 1
ATOM 1028 C CA . ASN A 1 131 ? 6.584 15.755 -5.734 1.00 67.88 131 ASN A CA 1
ATOM 1029 C C . ASN A 1 131 ? 6.366 15.149 -7.130 1.00 67.88 131 ASN A C 1
ATOM 1031 O O . ASN A 1 131 ? 7.194 15.334 -8.021 1.00 67.88 131 ASN A O 1
ATOM 1035 N N . LYS A 1 132 ? 5.300 14.357 -7.322 1.00 75.31 132 LYS A N 1
ATOM 1036 C CA . LYS A 1 132 ? 5.041 13.612 -8.557 1.00 7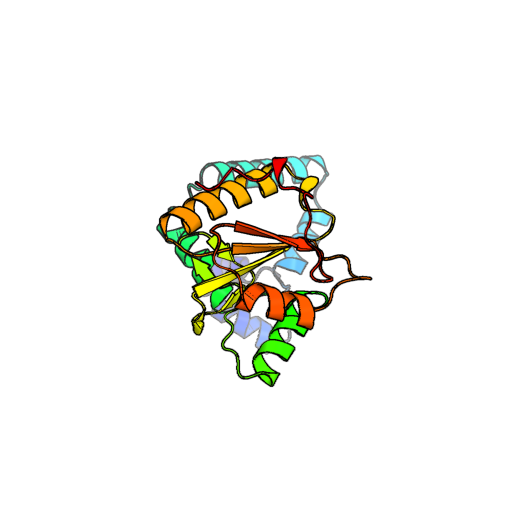5.31 132 LYS A CA 1
ATOM 1037 C C . LYS A 1 132 ? 3.562 13.678 -8.928 1.00 75.31 132 LYS A C 1
ATOM 1039 O O . LYS A 1 132 ? 2.766 12.886 -8.433 1.00 75.31 132 LYS A O 1
ATOM 1044 N N . GLN A 1 133 ? 3.226 14.535 -9.891 1.00 79.25 133 GLN A N 1
ATOM 1045 C CA . GLN A 1 133 ? 1.866 14.690 -10.426 1.00 79.25 133 GLN A CA 1
ATOM 1046 C C . GLN A 1 133 ? 1.215 13.348 -10.817 1.00 79.25 133 GLN A C 1
ATOM 1048 O O . GLN A 1 133 ? 0.079 13.062 -10.456 1.00 79.25 133 GLN A O 1
ATOM 1053 N N . VAL A 1 134 ? 1.980 12.458 -11.457 1.00 80.88 134 VAL A N 1
ATOM 1054 C CA . VAL A 1 134 ? 1.516 11.114 -11.847 1.00 80.88 134 VAL A CA 1
ATOM 1055 C C . VAL A 1 134 ? 1.109 10.254 -10.639 1.00 80.88 134 VAL A C 1
ATOM 1057 O O . VAL A 1 134 ? 0.190 9.436 -10.738 1.00 80.88 134 VAL A O 1
ATOM 1060 N N . ALA A 1 135 ? 1.783 10.411 -9.494 1.00 82.25 135 ALA A N 1
ATOM 1061 C CA . ALA A 1 135 ? 1.436 9.687 -8.272 1.00 82.25 135 ALA A CA 1
ATOM 1062 C C . ALA A 1 135 ? 0.102 10.189 -7.703 1.00 82.25 135 ALA A C 1
ATOM 1064 O O . ALA A 1 135 ? -0.747 9.369 -7.354 1.00 82.25 135 ALA A O 1
ATOM 1065 N N . ILE A 1 136 ? -0.106 11.510 -7.712 1.00 84.69 136 ILE A N 1
ATOM 1066 C CA . ILE A 1 136 ? -1.358 12.158 -7.302 1.00 84.69 136 ILE A CA 1
ATOM 1067 C C . ILE A 1 136 ? -2.519 11.688 -8.189 1.00 84.69 136 ILE A C 1
ATOM 1069 O O . ILE A 1 136 ? -3.530 11.206 -7.687 1.00 84.69 136 ILE A O 1
ATOM 1073 N N . GLU A 1 137 ? -2.362 11.729 -9.512 1.00 86.62 137 GLU A N 1
ATOM 1074 C CA . GLU A 1 137 ? -3.392 11.277 -10.460 1.00 86.62 137 GLU A CA 1
ATOM 1075 C C . GLU A 1 137 ? -3.734 9.793 -10.290 1.00 86.62 137 GLU A C 1
ATOM 1077 O O . GLU A 1 137 ? -4.903 9.398 -10.273 1.00 86.62 137 GLU A O 1
ATOM 1082 N N . THR A 1 138 ? -2.713 8.948 -10.128 1.00 87.06 138 THR A N 1
ATOM 1083 C CA . THR A 1 138 ? -2.908 7.511 -9.900 1.00 87.06 138 THR A CA 1
ATOM 1084 C C . THR A 1 138 ? -3.652 7.259 -8.592 1.00 87.06 138 THR A C 1
ATOM 1086 O O . THR A 1 138 ? -4.557 6.420 -8.551 1.00 87.06 138 THR A O 1
ATOM 1089 N N . PHE A 1 139 ? -3.296 7.994 -7.539 1.00 90.06 139 PHE A N 1
ATOM 1090 C CA . PHE A 1 139 ? -3.969 7.922 -6.252 1.00 90.06 139 PHE A CA 1
ATOM 1091 C C . PHE A 1 139 ? -5.427 8.382 -6.352 1.00 90.06 139 PHE A C 1
ATOM 1093 O O . PHE A 1 139 ? -6.317 7.673 -5.895 1.00 90.06 139 PHE A O 1
ATOM 1100 N N . ASN A 1 140 ? -5.704 9.483 -7.046 1.00 90.50 140 ASN A N 1
ATOM 1101 C CA . ASN A 1 140 ? -7.064 9.984 -7.245 1.00 90.50 140 ASN A CA 1
ATOM 1102 C C . ASN A 1 140 ? -7.949 8.997 -8.015 1.00 90.50 140 ASN A C 1
ATOM 1104 O O . ASN A 1 140 ? -9.090 8.746 -7.624 1.00 90.50 140 ASN A O 1
ATOM 1108 N N . HIS A 1 141 ? -7.418 8.345 -9.052 1.00 90.81 141 HIS A N 1
ATOM 1109 C CA . HIS A 1 141 ? -8.134 7.262 -9.731 1.00 90.81 141 HIS A CA 1
ATOM 1110 C C . HIS A 1 141 ? -8.414 6.064 -8.815 1.00 90.81 141 HIS A C 1
ATOM 1112 O O . HIS A 1 141 ? -9.456 5.419 -8.953 1.00 90.81 141 HIS A O 1
ATOM 1118 N N . LYS A 1 142 ? -7.491 5.756 -7.897 1.00 92.75 142 LYS A N 1
ATOM 1119 C CA . LYS A 1 142 ? -7.675 4.713 -6.884 1.00 92.75 142 LYS A CA 1
ATOM 1120 C C . LYS A 1 142 ? -8.770 5.108 -5.890 1.00 92.75 142 LYS A C 1
ATOM 1122 O O . LYS A 1 142 ? -9.672 4.309 -5.664 1.00 92.75 142 LYS A O 1
ATOM 1127 N N . MET A 1 143 ? -8.754 6.338 -5.376 1.00 91.94 143 MET A N 1
ATOM 1128 C CA . MET A 1 143 ? -9.766 6.841 -4.437 1.00 91.94 143 MET A CA 1
ATOM 1129 C C . MET A 1 143 ? -11.163 6.856 -5.050 1.00 91.94 143 MET A C 1
ATOM 1131 O O . MET A 1 143 ? -12.098 6.346 -4.441 1.00 91.94 143 MET A O 1
ATOM 1135 N N . LEU A 1 144 ? -11.309 7.330 -6.292 1.00 90.69 144 LEU A N 1
ATOM 1136 C CA . LEU A 1 144 ? -12.594 7.301 -6.996 1.00 90.69 144 LEU A CA 1
ATOM 1137 C C . LEU A 1 144 ? -13.123 5.868 -7.169 1.00 90.69 144 LEU A C 1
ATOM 1139 O O . LEU A 1 144 ? -14.323 5.622 -7.059 1.00 90.69 144 LEU A O 1
ATOM 1143 N N . TYR A 1 145 ? -12.236 4.910 -7.450 1.00 91.81 145 TYR A N 1
ATOM 1144 C CA . TYR A 1 145 ? -12.617 3.504 -7.557 1.00 91.81 145 TYR A CA 1
ATOM 1145 C C . TYR A 1 145 ? -13.072 2.926 -6.208 1.00 91.81 145 TYR A C 1
ATOM 1147 O O . TYR A 1 145 ? -14.094 2.245 -6.160 1.00 91.81 145 TYR A O 1
ATOM 1155 N N . LEU A 1 146 ? -12.337 3.196 -5.126 1.00 92.31 146 LEU A N 1
ATOM 1156 C CA . LEU A 1 146 ? -12.641 2.690 -3.782 1.00 92.31 146 LEU A CA 1
ATOM 1157 C C . LEU A 1 146 ? -13.907 3.322 -3.190 1.00 92.31 146 LEU A C 1
ATOM 1159 O O . LEU A 1 146 ? -14.728 2.617 -2.609 1.00 92.31 146 LEU A O 1
ATOM 1163 N N . SER A 1 147 ? -14.120 4.612 -3.440 1.00 90.62 147 SER A N 1
ATOM 1164 C CA . SER A 1 147 ? -15.350 5.332 -3.104 1.00 90.62 147 SER A CA 1
ATOM 1165 C C . SER A 1 147 ? -16.588 4.667 -3.703 1.00 90.62 147 SER A C 1
ATOM 1167 O O . SER A 1 147 ? -17.524 4.335 -2.982 1.00 90.62 147 SER A O 1
ATOM 1169 N N . LYS A 1 148 ? -16.557 4.346 -5.004 1.00 90.94 148 LYS A N 1
ATOM 1170 C CA . LYS A 1 148 ? -17.645 3.614 -5.680 1.00 90.94 148 LYS A CA 1
ATOM 1171 C C . LYS A 1 148 ? -17.883 2.213 -5.110 1.00 90.94 148 LYS A C 1
ATOM 1173 O O . LYS A 1 148 ? -18.912 1.606 -5.393 1.00 90.94 148 LYS A O 1
ATOM 1178 N N . LYS A 1 149 ? -16.920 1.667 -4.365 1.00 90.69 149 LYS A N 1
ATOM 1179 C CA . LYS A 1 149 ? -17.030 0.385 -3.661 1.00 90.69 149 LYS A CA 1
ATOM 1180 C C . LYS A 1 149 ? -17.475 0.539 -2.206 1.00 90.69 149 LYS A C 1
ATOM 1182 O O . LYS A 1 149 ? -17.648 -0.480 -1.550 1.00 90.69 149 LYS A O 1
ATOM 1187 N N . GLY A 1 150 ? -17.666 1.766 -1.718 1.00 92.25 150 GLY A N 1
ATOM 1188 C CA . GLY A 1 150 ? -18.063 2.038 -0.339 1.00 92.25 150 GLY A CA 1
ATOM 1189 C C . GLY A 1 150 ? -17.016 1.587 0.679 1.00 92.25 150 GLY A C 1
ATOM 1190 O O . GLY A 1 150 ? -17.385 1.123 1.753 1.00 92.25 150 GLY A O 1
ATOM 1191 N N . VAL A 1 151 ? -15.726 1.650 0.328 1.00 93.50 151 VAL A N 1
ATOM 1192 C CA . VAL A 1 151 ? -14.628 1.237 1.215 1.00 93.50 151 VAL A CA 1
ATOM 1193 C C . VAL A 1 151 ? -13.939 2.483 1.782 1.00 93.50 151 VAL A C 1
ATOM 1195 O O . VAL A 1 151 ? -13.300 3.201 1.007 1.00 93.50 151 VAL A O 1
ATOM 1198 N N . PRO A 1 152 ? -14.054 2.752 3.095 1.00 95.44 152 PRO A N 1
ATOM 1199 C CA . PRO A 1 152 ? -13.358 3.852 3.751 1.00 95.44 152 PRO A CA 1
ATOM 1200 C C . PRO A 1 152 ? -11.834 3.758 3.652 1.00 95.44 152 PRO A C 1
ATOM 1202 O O . PRO A 1 152 ? -11.249 2.677 3.785 1.00 95.44 152 PRO A O 1
ATOM 1205 N N . VAL A 1 153 ? -11.184 4.907 3.467 1.00 95.88 153 VAL A N 1
ATOM 1206 C CA . VAL A 1 153 ? -9.724 5.011 3.353 1.00 95.88 153 VAL A CA 1
ATOM 1207 C C . VAL A 1 153 ? -9.162 5.955 4.413 1.00 95.88 153 VAL A C 1
ATOM 1209 O O . VAL A 1 153 ? -9.534 7.125 4.481 1.00 95.88 153 VAL A O 1
ATOM 1212 N N . LEU A 1 154 ? -8.208 5.462 5.201 1.00 96.56 154 LEU A N 1
ATOM 1213 C CA . LEU A 1 154 ? -7.342 6.266 6.056 1.00 96.56 154 LEU A CA 1
ATOM 1214 C C . LEU A 1 154 ? -6.024 6.553 5.333 1.00 96.56 154 LEU A C 1
ATOM 1216 O O . LEU A 1 154 ? -5.228 5.645 5.100 1.00 96.56 154 LEU A O 1
ATOM 1220 N N . VAL A 1 155 ? -5.762 7.817 5.029 1.00 95.19 155 VAL A N 1
ATOM 1221 C CA . VAL A 1 155 ? -4.464 8.281 4.536 1.00 95.19 155 VAL A CA 1
ATOM 1222 C C . VAL A 1 155 ? -3.616 8.748 5.712 1.00 95.19 155 VAL A C 1
ATOM 1224 O O . VAL A 1 155 ? -4.048 9.571 6.520 1.00 95.19 155 VAL A O 1
ATOM 1227 N N . VAL A 1 156 ? -2.388 8.246 5.783 1.00 95.25 156 VAL A N 1
ATOM 1228 C CA . VAL A 1 156 ? -1.433 8.537 6.850 1.00 95.25 156 VAL A CA 1
ATOM 1229 C C . VAL A 1 156 ? -0.213 9.234 6.273 1.00 95.25 156 VAL A C 1
ATOM 1231 O O . VAL A 1 156 ? 0.574 8.632 5.547 1.00 95.25 156 VAL A O 1
ATOM 1234 N N . TRP A 1 157 ? -0.005 10.489 6.649 1.00 93.25 157 TRP A N 1
ATOM 1235 C CA . TRP A 1 157 ? 1.235 11.213 6.394 1.00 93.25 157 TRP A CA 1
ATOM 1236 C C . TRP A 1 157 ? 2.297 10.804 7.402 1.00 93.25 157 TRP A C 1
ATOM 1238 O O . TRP A 1 157 ? 2.373 11.353 8.501 1.00 93.25 157 TRP A O 1
ATOM 1248 N N . ALA A 1 158 ? 3.109 9.818 7.037 1.00 91.19 158 ALA A N 1
ATOM 1249 C CA . ALA A 1 158 ? 4.123 9.281 7.922 1.00 91.19 158 ALA A CA 1
ATOM 1250 C C . ALA A 1 158 ? 5.448 10.038 7.781 1.00 91.19 158 ALA A C 1
ATOM 1252 O O . ALA A 1 158 ? 6.045 10.121 6.704 1.00 91.19 158 ALA A O 1
ATOM 1253 N N . GLU A 1 159 ? 5.940 10.531 8.913 1.00 90.06 159 GLU A N 1
ATOM 1254 C CA . GLU A 1 159 ? 7.316 10.981 9.069 1.00 90.06 159 GLU A CA 1
ATOM 1255 C C . GLU A 1 159 ? 8.011 10.041 10.042 1.00 90.06 159 GLU A C 1
ATOM 1257 O O . GLU A 1 159 ? 7.466 9.694 11.088 1.00 90.06 159 GLU A O 1
ATOM 1262 N N . LYS A 1 160 ? 9.221 9.598 9.697 1.00 88.44 160 LYS A N 1
ATOM 1263 C CA . LYS A 1 160 ? 9.946 8.584 10.475 1.00 88.44 160 LYS A CA 1
ATOM 1264 C C . LYS A 1 160 ? 10.089 8.948 11.961 1.00 88.44 160 LYS A C 1
ATOM 1266 O O . LYS A 1 160 ? 10.105 8.052 12.794 1.00 88.44 160 LYS A O 1
ATOM 1271 N N . SER A 1 161 ? 10.210 10.235 12.279 1.00 89.50 161 SER A N 1
ATOM 1272 C CA . SER A 1 161 ? 10.364 10.747 13.646 1.00 89.50 161 SER A CA 1
ATOM 1273 C C . SER A 1 161 ? 9.079 10.714 14.475 1.00 89.50 161 SER A C 1
ATOM 1275 O O . SER A 1 161 ? 9.168 10.675 15.697 1.00 89.50 161 SER A O 1
ATOM 1277 N N . THR A 1 162 ? 7.904 10.742 13.844 1.00 90.50 162 THR A N 1
ATOM 1278 C CA . THR A 1 162 ? 6.604 10.887 14.528 1.00 90.50 162 THR A CA 1
ATOM 1279 C C . THR A 1 162 ? 5.660 9.710 14.289 1.00 90.50 162 THR A C 1
ATOM 1281 O O . THR A 1 162 ? 4.602 9.627 14.908 1.00 90.50 162 THR A O 1
ATOM 1284 N N . TYR A 1 163 ? 6.027 8.779 13.407 1.00 95.31 163 TYR A N 1
ATOM 1285 C CA . TYR A 1 163 ? 5.191 7.643 13.049 1.00 95.31 163 TYR A CA 1
ATOM 1286 C C . TYR A 1 163 ? 4.937 6.702 14.235 1.00 95.31 163 TYR A C 1
ATOM 1288 O O . TYR A 1 163 ? 5.859 6.113 14.798 1.00 95.31 163 TYR A O 1
ATOM 1296 N N . SER A 1 164 ? 3.659 6.517 14.564 1.00 97.25 164 SER A N 1
ATOM 1297 C CA . SER A 1 164 ? 3.177 5.632 15.617 1.00 97.25 164 SER A CA 1
ATOM 1298 C C . SER A 1 164 ? 2.190 4.611 15.038 1.00 97.25 164 SER A C 1
ATOM 1300 O O . SER A 1 164 ? 1.022 4.941 14.807 1.00 97.25 164 SER A O 1
ATOM 1302 N N . PRO A 1 165 ? 2.607 3.342 14.846 1.00 97.19 165 PRO A N 1
ATOM 1303 C CA . PRO A 1 165 ? 1.722 2.278 14.365 1.00 97.19 165 PRO A CA 1
ATOM 1304 C C . PRO A 1 165 ? 0.468 2.118 15.230 1.00 97.19 165 PRO A C 1
ATOM 1306 O O . PRO A 1 165 ? -0.618 1.864 14.718 1.00 97.19 165 PRO A O 1
ATOM 1309 N N . GLN A 1 166 ? 0.617 2.323 16.542 1.00 98.19 166 GLN A N 1
ATOM 1310 C CA . GLN A 1 166 ? -0.467 2.254 17.516 1.00 98.19 166 GLN A CA 1
ATOM 1311 C C . GLN A 1 166 ? -1.549 3.297 17.228 1.00 98.19 166 GLN A C 1
ATOM 1313 O O . GLN A 1 166 ? -2.728 2.959 17.142 1.00 98.19 166 GLN A O 1
ATOM 1318 N N . LYS A 1 167 ? -1.151 4.557 17.021 1.00 98.12 167 LYS A N 1
ATOM 1319 C CA . LYS A 1 167 ? -2.087 5.652 16.741 1.00 98.12 167 LYS A CA 1
ATOM 1320 C C . LYS A 1 167 ? -2.759 5.507 15.384 1.00 98.12 167 LYS A C 1
ATOM 1322 O O . LYS A 1 167 ? -3.957 5.753 15.265 1.00 98.12 167 LYS A O 1
ATOM 1327 N N . VAL A 1 168 ? -2.013 5.035 14.388 1.00 97.69 168 VAL A N 1
ATOM 1328 C CA . VAL A 1 168 ? -2.553 4.724 13.061 1.00 97.69 168 VAL A CA 1
ATOM 1329 C C . VAL A 1 168 ? -3.609 3.624 13.136 1.00 97.69 168 VAL A C 1
ATOM 1331 O O . VAL A 1 168 ? -4.693 3.783 12.579 1.00 97.69 168 VAL A O 1
ATOM 1334 N N . LEU A 1 169 ? -3.330 2.532 13.851 1.00 97.94 169 LEU A N 1
ATOM 1335 C CA . LEU A 1 169 ? -4.283 1.439 14.019 1.00 97.94 169 LEU A CA 1
ATOM 1336 C C . LEU A 1 169 ? -5.533 1.891 14.789 1.00 97.94 169 LEU A C 1
ATOM 1338 O O . LEU A 1 169 ? -6.649 1.625 14.351 1.00 97.94 169 LEU A O 1
ATOM 1342 N N . GLU A 1 170 ? -5.365 2.629 15.890 1.00 97.69 170 GLU A N 1
ATOM 1343 C CA . GLU A 1 170 ? -6.477 3.205 16.661 1.00 97.69 170 GLU A CA 1
ATOM 1344 C C . GLU A 1 170 ? -7.391 4.084 15.799 1.00 97.69 170 GLU A C 1
ATOM 1346 O O . GLU A 1 170 ? -8.614 4.014 15.937 1.00 97.69 170 GLU A O 1
ATOM 1351 N N . ALA A 1 171 ? -6.811 4.897 14.911 1.00 97.44 171 ALA A N 1
ATOM 1352 C CA . ALA A 1 171 ? -7.564 5.708 13.964 1.00 97.44 171 ALA A CA 1
ATOM 1353 C C . ALA A 1 171 ? -8.279 4.831 12.926 1.00 97.44 171 ALA A C 1
ATOM 1355 O O . ALA A 1 171 ? -9.484 4.979 12.735 1.00 97.44 171 ALA A O 1
ATOM 1356 N N . ALA A 1 172 ? -7.575 3.872 12.315 1.00 97.31 172 ALA A N 1
ATOM 1357 C CA . ALA A 1 172 ? -8.115 2.995 11.273 1.00 97.31 172 ALA A CA 1
ATOM 1358 C C . ALA A 1 172 ? -9.338 2.196 11.743 1.00 97.31 172 ALA A C 1
ATOM 1360 O O . ALA A 1 172 ? -10.298 2.021 10.995 1.00 97.31 172 ALA A O 1
ATOM 1361 N N . LEU A 1 173 ? -9.339 1.755 13.002 1.00 96.56 173 LEU A N 1
ATOM 1362 C CA . LEU A 1 173 ? -10.460 1.023 13.594 1.00 96.56 173 LEU A CA 1
ATOM 1363 C C . LEU A 1 173 ? -11.714 1.887 13.823 1.00 96.56 173 LEU A C 1
ATOM 1365 O O . LEU A 1 173 ? -12.786 1.330 14.065 1.00 96.56 173 LEU A O 1
ATOM 1369 N N . LYS A 1 174 ? -11.587 3.220 13.772 1.00 95.94 174 LYS A N 1
ATOM 1370 C CA . LYS A 1 174 ? -12.668 4.187 14.025 1.00 95.94 174 LYS A CA 1
ATOM 1371 C C . LYS A 1 174 ? -13.178 4.888 12.765 1.00 95.94 174 LYS A C 1
ATOM 1373 O O . LYS A 1 174 ? -14.201 5.561 12.857 1.00 95.94 174 LYS A O 1
ATOM 1378 N N . VAL A 1 175 ? -12.494 4.748 11.626 1.00 94.75 175 VAL A N 1
ATOM 1379 C CA . VAL A 1 175 ? -12.869 5.423 10.374 1.00 94.75 175 VAL A CA 1
ATOM 1380 C C . VAL A 1 175 ? -14.259 4.989 9.921 1.00 94.75 175 VAL A C 1
ATOM 1382 O O . VAL A 1 175 ? -14.539 3.795 9.809 1.00 94.75 175 VAL A O 1
ATOM 1385 N N . LYS A 1 176 ? -15.114 5.972 9.632 1.00 90.31 176 LYS A N 1
ATOM 1386 C CA . LYS A 1 176 ? -16.449 5.762 9.047 1.00 90.31 176 LYS A CA 1
ATOM 1387 C C . LYS A 1 176 ? -16.665 6.594 7.790 1.00 90.31 176 LYS A C 1
ATOM 1389 O O . LYS A 1 176 ? -17.476 6.238 6.942 1.00 90.31 176 LYS A O 1
ATOM 1394 N N . GLU A 1 177 ? -15.948 7.701 7.678 1.00 91.38 177 GLU A N 1
ATOM 1395 C CA . GLU A 1 177 ? -15.983 8.604 6.545 1.00 91.38 177 GLU A CA 1
ATOM 1396 C C . GLU A 1 177 ? -15.272 7.975 5.336 1.00 91.38 177 GLU A C 1
ATOM 1398 O O . GLU A 1 177 ? -14.303 7.234 5.513 1.00 91.38 177 GLU A O 1
ATOM 1403 N N . PRO A 1 178 ? -15.688 8.290 4.094 1.00 91.25 178 PRO A N 1
ATOM 1404 C CA . PRO A 1 178 ? -15.074 7.718 2.894 1.00 91.25 178 PRO A CA 1
ATOM 1405 C C . PRO A 1 178 ? -13.558 7.937 2.806 1.00 91.25 178 PRO A C 1
ATOM 1407 O O . PRO A 1 178 ? -12.836 7.087 2.286 1.00 91.25 178 PRO A O 1
ATOM 1410 N N . LEU A 1 179 ? -13.081 9.077 3.312 1.00 92.12 179 LEU A N 1
ATOM 1411 C CA . LEU A 1 179 ? -11.676 9.453 3.318 1.00 92.12 179 LEU A CA 1
ATOM 1412 C C . LEU A 1 179 ? -11.348 10.242 4.589 1.00 92.12 179 LEU A C 1
ATOM 1414 O O . LEU A 1 179 ? -11.934 11.295 4.837 1.00 92.12 179 LEU A O 1
ATOM 1418 N N . VAL A 1 180 ? -10.370 9.762 5.352 1.00 93.50 180 VAL A N 1
ATOM 1419 C CA . VAL A 1 180 ? -9.816 10.436 6.534 1.00 93.50 180 VAL A CA 1
ATOM 1420 C C . VAL A 1 180 ? -8.317 10.610 6.340 1.00 93.50 180 VAL A C 1
ATOM 1422 O O . VAL A 1 180 ? -7.654 9.723 5.809 1.00 93.50 180 VAL A O 1
ATOM 1425 N N . VAL A 1 181 ? -7.770 11.751 6.763 1.00 93.69 181 VAL A N 1
ATOM 1426 C CA . VAL A 1 181 ? -6.351 12.083 6.583 1.00 93.69 181 VAL A CA 1
ATOM 1427 C C . VAL A 1 181 ? -5.739 12.494 7.919 1.00 93.69 181 VAL A C 1
ATOM 1429 O O . VAL A 1 181 ? -6.202 13.441 8.560 1.00 93.69 181 VAL A O 1
ATOM 1432 N N . ILE A 1 182 ? -4.684 11.792 8.325 1.00 95.12 182 ILE A N 1
ATOM 1433 C CA . ILE A 1 182 ? -3.962 12.019 9.585 1.00 95.12 182 ILE A CA 1
ATOM 1434 C C . ILE A 1 182 ? -2.452 12.098 9.350 1.00 95.12 182 ILE A C 1
ATOM 1436 O O . ILE A 1 182 ? -1.946 11.653 8.320 1.00 95.12 182 ILE A O 1
ATOM 1440 N N . ASN A 1 183 ? -1.721 12.641 10.316 1.00 95.06 183 ASN A N 1
ATOM 1441 C CA . ASN A 1 183 ? -0.279 12.452 10.426 1.00 95.06 183 ASN A CA 1
ATOM 1442 C C . ASN A 1 183 ? 0.033 11.088 11.067 1.00 95.06 183 ASN A C 1
ATOM 1444 O O . ASN A 1 183 ? -0.828 10.442 11.669 1.00 95.06 183 ASN A O 1
ATOM 1448 N N . GLY A 1 184 ? 1.289 10.654 10.965 1.00 93.62 184 GLY A N 1
ATOM 1449 C CA . GLY A 1 184 ? 1.768 9.389 11.525 1.00 93.62 184 GLY A CA 1
ATOM 1450 C C . GLY A 1 184 ? 1.612 9.258 13.043 1.00 93.62 184 GLY A C 1
ATOM 1451 O O . GLY A 1 184 ? 1.596 8.137 13.542 1.00 93.62 184 GLY A O 1
ATOM 1452 N N . ASP A 1 185 ? 1.456 10.365 13.767 1.00 95.12 185 ASP A N 1
ATOM 1453 C CA . ASP A 1 185 ? 1.208 10.403 15.213 1.00 95.12 185 ASP A CA 1
ATOM 1454 C C . ASP A 1 185 ? -0.285 10.299 15.591 1.00 95.12 185 ASP A C 1
ATOM 1456 O O . ASP A 1 185 ? -0.625 10.257 16.774 1.00 95.12 185 ASP A O 1
ATOM 1460 N N . GLY A 1 186 ? -1.187 10.233 14.603 1.00 94.56 186 GLY A N 1
ATOM 1461 C CA . GLY A 1 186 ? -2.636 10.180 14.803 1.00 94.56 186 GLY A CA 1
ATOM 1462 C C . GLY A 1 186 ? -3.346 11.534 14.796 1.00 94.56 186 GLY A C 1
ATOM 1463 O O . GLY A 1 186 ? -4.574 11.560 14.861 1.00 94.56 186 GLY A O 1
ATOM 1464 N N . SER A 1 187 ? -2.620 12.651 14.714 1.00 95.12 187 SER A N 1
ATOM 1465 C CA . SER A 1 187 ? -3.229 13.983 14.646 1.00 95.12 187 SER A CA 1
ATOM 1466 C C . SER A 1 187 ? -3.884 14.239 13.284 1.00 95.12 187 SER A C 1
ATOM 1468 O O . SER A 1 187 ? -3.375 13.832 12.239 1.00 95.12 187 SER A O 1
ATOM 1470 N N . SER A 1 188 ? -5.024 14.933 13.273 1.00 92.56 188 SER A N 1
ATOM 1471 C CA . SER A 1 188 ? -5.689 15.338 12.030 1.00 92.56 188 SER A CA 1
ATOM 1472 C C . SER A 1 188 ? -4.817 16.302 11.229 1.00 92.56 188 SER A C 1
ATOM 1474 O O . SER A 1 188 ? -4.176 17.190 11.790 1.00 92.56 188 SER A O 1
ATOM 1476 N N . THR A 1 189 ? -4.836 16.185 9.902 1.00 88.88 189 THR A N 1
ATOM 1477 C CA . THR A 1 189 ? -4.047 17.062 9.031 1.00 88.88 189 THR A CA 1
ATOM 1478 C C . THR A 1 189 ? -4.813 17.475 7.784 1.00 88.88 189 THR A C 1
ATOM 1480 O O . THR A 1 189 ? -5.679 16.760 7.288 1.00 88.88 189 THR A O 1
ATOM 1483 N N . LYS A 1 190 ? -4.473 18.655 7.257 1.00 84.94 190 LYS A N 1
ATOM 1484 C CA . LYS A 1 190 ? -4.950 19.138 5.950 1.00 84.94 190 LYS A CA 1
ATOM 1485 C C . LYS A 1 190 ? -3.915 18.921 4.842 1.00 84.94 190 LYS A C 1
ATOM 1487 O O . LYS A 1 190 ? -4.150 19.315 3.698 1.00 84.94 190 LYS A O 1
ATOM 1492 N N . ARG A 1 191 ? -2.763 18.321 5.170 1.00 82.50 191 ARG A N 1
ATOM 1493 C CA . ARG A 1 191 ? -1.678 18.059 4.220 1.00 82.50 191 ARG A CA 1
ATOM 1494 C C . ARG A 1 191 ? -2.196 17.207 3.065 1.00 82.50 191 ARG A C 1
ATOM 1496 O O . ARG A 1 191 ? -2.821 16.170 3.275 1.00 82.50 191 ARG A O 1
ATOM 1503 N N . GLY A 1 192 ? -1.981 17.682 1.842 1.00 74.62 192 GLY A N 1
ATOM 1504 C CA . GLY A 1 192 ? -2.380 16.969 0.635 1.00 74.62 192 GLY A CA 1
ATOM 1505 C C . GLY A 1 192 ? -3.866 16.875 0.347 1.00 74.62 192 GLY A C 1
ATOM 1506 O O . GLY A 1 192 ? -4.227 16.370 -0.708 1.00 74.62 192 GLY A O 1
ATOM 1507 N N . VAL A 1 193 ? -4.738 17.365 1.232 1.00 78.94 193 VAL A N 1
ATOM 1508 C CA . VAL A 1 193 ? -6.193 17.283 1.032 1.00 78.94 193 VAL A CA 1
ATOM 1509 C C . VAL A 1 193 ? -6.614 17.999 -0.249 1.00 78.94 193 VAL A C 1
ATOM 1511 O O . VAL A 1 193 ? -7.499 17.523 -0.946 1.00 78.94 193 VAL A O 1
ATOM 1514 N N . LYS A 1 194 ? -5.934 19.096 -0.607 1.00 79.06 194 LYS A N 1
ATOM 1515 C CA . LYS A 1 194 ? -6.173 19.828 -1.861 1.00 79.06 194 LYS A CA 1
ATOM 1516 C C . LYS A 1 194 ? -5.782 19.044 -3.118 1.00 79.06 194 LYS A C 1
ATOM 1518 O O . LYS A 1 194 ? -6.339 19.305 -4.177 1.00 79.06 194 LYS A O 1
ATOM 1523 N N . ASP A 1 195 ? -4.852 18.100 -2.995 1.00 76.25 195 ASP A N 1
ATOM 1524 C CA . ASP A 1 195 ? -4.371 17.282 -4.114 1.00 76.25 195 ASP A CA 1
ATOM 1525 C C . ASP A 1 195 ? -5.256 16.047 -4.332 1.00 76.25 195 ASP A C 1
ATOM 1527 O O . ASP A 1 195 ? -5.171 15.378 -5.365 1.00 76.25 195 ASP A O 1
ATOM 1531 N N . MET A 1 196 ? -6.103 15.729 -3.348 1.00 79.25 196 MET A N 1
ATOM 1532 C CA . MET A 1 196 ? -7.003 14.588 -3.371 1.00 79.25 196 MET A CA 1
ATOM 1533 C C . MET A 1 196 ? -8.370 15.008 -3.910 1.00 79.25 196 MET A C 1
ATOM 1535 O O . MET A 1 196 ? -8.958 15.994 -3.465 1.00 79.25 196 MET A O 1
ATOM 1539 N N . VAL A 1 197 ? -8.896 14.255 -4.878 1.00 69.00 197 VAL A N 1
ATOM 1540 C CA . VAL A 1 197 ? -10.254 14.499 -5.385 1.00 69.00 197 VAL A CA 1
ATOM 1541 C C . VAL A 1 197 ? -11.231 14.359 -4.222 1.00 69.00 197 VAL A C 1
ATOM 1543 O O . VAL A 1 197 ? -11.186 13.368 -3.493 1.00 69.00 197 VAL A O 1
ATOM 1546 N N . SER A 1 198 ? -12.119 15.343 -4.058 1.00 58.66 198 SER A N 1
ATOM 1547 C CA . SER A 1 198 ? -13.197 15.259 -3.073 1.00 58.66 198 SER A CA 1
ATOM 1548 C C . SER A 1 198 ? -14.042 14.026 -3.361 1.00 58.66 198 SER A C 1
ATOM 1550 O O . SER A 1 198 ? -14.743 13.955 -4.371 1.00 58.66 198 SER A O 1
ATOM 1552 N N . VAL A 1 199 ? -13.939 13.045 -2.474 1.00 55.84 199 VAL A N 1
ATOM 1553 C CA . VAL A 1 199 ? -14.772 11.854 -2.491 1.00 55.84 199 VAL A CA 1
ATOM 1554 C C . VAL A 1 199 ? -16.120 12.256 -1.890 1.00 55.84 199 VAL A C 1
ATOM 1556 O O . VAL A 1 199 ? -16.180 12.564 -0.702 1.00 55.84 199 VAL A O 1
ATOM 1559 N N . ARG A 1 200 ? -17.160 12.342 -2.724 1.00 47.81 200 ARG A N 1
ATOM 1560 C CA . ARG A 1 200 ? -18.553 12.542 -2.295 1.00 47.81 200 ARG A CA 1
ATOM 1561 C C . ARG A 1 200 ? -19.270 11.206 -2.222 1.00 47.81 200 ARG A C 1
ATOM 1563 O O . ARG A 1 200 ? -19.000 10.369 -3.114 1.00 47.81 200 ARG A O 1
#

pLDDT: mean 87.08, std 11.5, range [44.09, 98.44]

Foldseek 3Di:
DQLVVVCVVVVHDSVVSVVVCVVVVNDDDDPVRVVVVVVVPDDPVRVVVVVVVVVVVVVPPPCDLVNLQVVLVVCQVPPDADPQAGVVLVVVCVVVVFDKRAQHDDRNGTARIARPVQLETEHEDEPCQVVDLVSLVVVQVVLQSVLVVQRAYEYEYEDSVQADSVLSVVVRSVDDDNYAYAYNNNHGDPPCVVSHDPRD

Radius of gyration: 23.15 Å; chains: 1; bounding box: 50×50×52 Å

Sequence (200 aa):
MASYLIAKKLGVSNNYIRGVLKRNKIRIRSPKTANRITASRRTPEENKKITAKAAEANLGSIHSASHRNKLALSREKKPTIDPVYEKPLIELCKKSGIAVIPQKAFGRFNVDFYLPEKNTIIEIFGGGFHNKQVAIETFNHKMLYLSKKGVPVLVVWAEKSTYSPQKVLEAALKVKEPLVVINGDGSSTKRGVKDMVSVR